Protein AF-E9I4J4-F1 (afdb_monomer_lite)

pLDDT: mean 89.21, std 13.26, range [45.34, 98.25]

InterPro domains:
  IPR019465 Conserved oligomeric Golgi complex subunit 5 [PTHR13228] (16-276)

Structure (mmCIF, N/CA/C/O backbone):
data_AF-E9I4J4-F1
#
_entry.id   AF-E9I4J4-F1
#
loop_
_atom_site.group_PDB
_atom_site.id
_atom_site.type_symbol
_atom_site.label_atom_id
_atom_site.label_alt_id
_atom_site.label_comp_id
_atom_site.label_asym_id
_atom_site.label_entity_id
_atom_site.label_seq_id
_atom_site.pdbx_PDB_ins_code
_atom_site.Cartn_x
_atom_site.Cartn_y
_atom_site.Cartn_z
_atom_site.occupancy
_atom_site.B_iso_or_equiv
_atom_site.auth_seq_id
_atom_site.auth_comp_id
_atom_site.auth_asym_id
_atom_site.auth_atom_id
_atom_site.pdbx_PDB_model_num
ATOM 1 N N . MET A 1 1 ? -61.775 -12.159 44.256 1.00 50.56 1 MET A N 1
ATOM 2 C CA . MET A 1 1 ? -60.868 -11.083 44.733 1.00 50.56 1 MET A CA 1
ATOM 3 C C . MET A 1 1 ? -59.372 -11.391 44.566 1.00 50.56 1 MET A C 1
ATOM 5 O O . MET A 1 1 ? -58.609 -10.443 44.485 1.00 50.56 1 MET A O 1
ATOM 9 N N . SER A 1 2 ? -58.939 -12.654 44.424 1.00 51.66 2 SER A N 1
ATOM 10 C CA . SER A 1 2 ? -57.507 -13.014 44.312 1.00 51.66 2 SER A CA 1
ATOM 11 C C . SER A 1 2 ? -56.831 -12.642 42.965 1.00 51.66 2 SER A C 1
ATOM 13 O O . SER A 1 2 ? -55.708 -12.149 42.967 1.00 51.66 2 SER A O 1
ATOM 15 N N . GLN A 1 3 ? -57.526 -12.720 41.820 1.00 47.69 3 GLN A N 1
ATOM 16 C CA . GLN A 1 3 ? -56.942 -12.387 40.500 1.00 47.69 3 GLN A CA 1
ATOM 17 C C . GLN A 1 3 ? -56.624 -10.894 40.275 1.00 47.69 3 GLN A C 1
ATOM 19 O O . GLN A 1 3 ? -55.709 -10.566 39.523 1.00 47.69 3 GLN A O 1
ATOM 24 N N . ARG A 1 4 ? -57.344 -9.968 40.929 1.00 45.78 4 ARG A N 1
ATOM 25 C CA . ARG A 1 4 ? -57.110 -8.516 40.766 1.00 45.78 4 ARG A CA 1
ATOM 26 C C . ARG A 1 4 ? -55.809 -8.048 41.427 1.00 45.78 4 ARG A C 1
ATOM 28 O O . ARG A 1 4 ? -55.193 -7.117 40.929 1.00 45.78 4 ARG A O 1
ATOM 35 N N . SER A 1 5 ? -55.375 -8.716 42.497 1.00 49.94 5 SER A N 1
ATOM 36 C CA . SER A 1 5 ? -54.107 -8.418 43.174 1.00 49.94 5 SER A CA 1
ATOM 37 C C . SER A 1 5 ? -52.898 -8.817 42.318 1.00 49.94 5 SER A C 1
ATOM 39 O O . SER A 1 5 ? -51.966 -8.029 42.201 1.00 49.94 5 SER A O 1
ATOM 41 N N . GLN A 1 6 ? -52.938 -9.973 41.644 1.00 49.16 6 GLN A N 1
ATOM 42 C CA . GLN A 1 6 ? -51.837 -10.424 40.781 1.00 49.16 6 GLN A CA 1
ATOM 43 C C . GLN A 1 6 ? -51.646 -9.538 39.537 1.00 49.16 6 GLN A C 1
ATOM 45 O O . GLN A 1 6 ? -50.512 -9.255 39.157 1.00 49.16 6 GLN A O 1
ATOM 50 N N . LEU A 1 7 ? -52.734 -9.038 38.941 1.00 49.19 7 LEU A N 1
ATOM 51 C CA . LEU A 1 7 ? -52.698 -8.138 37.777 1.00 49.19 7 LEU A CA 1
ATOM 52 C C . LEU A 1 7 ? -52.118 -6.750 38.098 1.00 49.19 7 LEU A C 1
ATOM 54 O O . LEU A 1 7 ? -51.357 -6.205 37.299 1.00 49.19 7 LEU A O 1
ATOM 58 N N . SER A 1 8 ? -52.429 -6.187 39.269 1.00 50.03 8 SER A N 1
ATOM 59 C CA . SER A 1 8 ? -51.852 -4.908 39.708 1.00 50.03 8 SER A CA 1
ATOM 60 C C . SER A 1 8 ? -50.364 -5.029 40.042 1.00 50.03 8 SER A C 1
ATOM 62 O O . SER A 1 8 ? -49.590 -4.137 39.705 1.00 50.03 8 SER A O 1
ATOM 64 N N . THR A 1 9 ? -49.940 -6.150 40.630 1.00 49.19 9 THR A N 1
ATOM 65 C CA . THR A 1 9 ? -48.525 -6.440 40.889 1.00 49.19 9 THR A CA 1
ATOM 66 C C . THR A 1 9 ? -47.738 -6.610 39.581 1.00 49.19 9 THR A C 1
ATOM 68 O O . THR A 1 9 ? -46.694 -5.985 39.426 1.00 49.19 9 THR A O 1
ATOM 71 N N . LEU A 1 10 ? -48.268 -7.340 38.590 1.00 49.25 10 LEU A N 1
ATOM 72 C CA . LEU A 1 10 ? -47.660 -7.493 37.255 1.00 49.25 10 LEU A CA 1
ATOM 73 C C . LEU A 1 10 ? -47.516 -6.165 36.483 1.00 49.25 10 LEU A C 1
ATOM 75 O O . LEU A 1 10 ? -46.482 -5.935 35.858 1.00 49.25 10 LEU A O 1
ATOM 79 N N . MET A 1 11 ? -48.503 -5.261 36.554 1.00 52.78 11 MET A N 1
ATOM 80 C CA . MET A 1 11 ? -48.405 -3.936 35.915 1.00 52.78 11 MET A CA 1
ATOM 81 C C . MET A 1 11 ? -47.385 -3.007 36.597 1.00 52.78 11 MET A C 1
ATOM 83 O O . MET A 1 11 ? -46.690 -2.250 35.918 1.00 52.78 11 MET A O 1
ATOM 87 N N . LEU A 1 12 ? -47.250 -3.079 37.925 1.00 52.84 12 LEU A N 1
ATOM 88 C CA . LEU A 1 12 ? -46.228 -2.343 38.681 1.00 52.84 12 LEU A CA 1
ATOM 89 C C . LEU A 1 12 ? -44.809 -2.855 38.388 1.00 52.84 12 LEU A C 1
ATOM 91 O O . LEU A 1 12 ? -43.896 -2.044 38.227 1.00 52.84 12 LEU A O 1
ATOM 95 N N . PHE A 1 13 ? -44.630 -4.172 38.246 1.00 51.75 13 PHE A N 1
ATOM 96 C CA . PHE A 1 13 ? -43.352 -4.763 37.838 1.00 51.75 13 PHE A CA 1
ATOM 97 C C . PHE A 1 13 ? -42.964 -4.370 36.408 1.00 51.75 13 PHE A C 1
ATOM 99 O O . PHE A 1 13 ? -41.825 -3.961 36.193 1.00 51.75 13 PHE A O 1
ATOM 106 N N . GLY A 1 14 ? -43.912 -4.365 35.463 1.00 59.69 14 GLY A N 1
ATOM 107 C CA . GLY A 1 14 ? -43.675 -3.851 34.109 1.00 59.69 14 GLY A CA 1
ATOM 108 C C . GLY A 1 14 ? -43.272 -2.371 34.104 1.00 59.69 14 GLY A C 1
ATOM 109 O O . GLY A 1 14 ? -42.345 -1.982 33.399 1.00 59.69 14 GLY A O 1
ATOM 110 N N . SER A 1 15 ? -43.888 -1.541 34.950 1.00 71.25 15 SER A N 1
ATOM 111 C CA . SER A 1 15 ? -43.522 -0.126 35.126 1.00 71.25 15 SER A CA 1
ATOM 112 C C . SER A 1 15 ? -42.104 0.055 35.691 1.00 71.25 15 SER A C 1
ATOM 114 O O . SER A 1 15 ? -41.324 0.850 35.163 1.00 71.25 15 SER A O 1
ATOM 116 N N . ALA A 1 16 ? -41.743 -0.696 36.736 1.00 74.50 16 ALA A N 1
ATOM 117 C CA . ALA A 1 16 ? -40.436 -0.607 37.388 1.00 74.50 16 ALA A CA 1
ATOM 118 C C . ALA A 1 16 ? -39.294 -1.154 36.513 1.00 74.50 16 ALA A C 1
ATOM 120 O O . ALA A 1 16 ? -38.246 -0.521 36.407 1.00 74.50 16 ALA A O 1
ATOM 121 N N . GLU A 1 17 ? -39.508 -2.279 35.826 1.00 78.25 17 GLU A N 1
ATOM 122 C CA . GLU A 1 17 ? -38.552 -2.852 34.870 1.00 78.25 17 GLU A CA 1
ATOM 123 C C . GLU A 1 17 ? -38.303 -1.898 33.696 1.00 78.25 17 GLU A C 1
ATOM 125 O O . GLU A 1 17 ? -37.161 -1.683 33.289 1.00 78.25 17 GLU A O 1
ATOM 130 N N . THR A 1 18 ? -39.357 -1.267 33.172 1.00 79.81 18 THR A N 1
ATOM 131 C CA . THR A 1 18 ? -39.226 -0.297 32.075 1.00 79.81 18 THR A CA 1
ATOM 132 C C . THR A 1 18 ? -38.520 0.980 32.536 1.00 79.81 18 THR A C 1
ATOM 134 O O . THR A 1 18 ? -37.698 1.530 31.799 1.00 79.81 18 THR A O 1
ATOM 137 N N . ALA A 1 19 ? -38.789 1.442 33.761 1.00 80.31 19 ALA A N 1
ATOM 138 C CA . ALA A 1 19 ? -38.085 2.571 34.366 1.00 80.31 19 ALA A CA 1
ATOM 139 C C . ALA A 1 19 ? -36.594 2.263 34.598 1.00 80.31 19 ALA A C 1
ATOM 141 O O . ALA A 1 19 ? -35.746 3.093 34.268 1.00 80.31 19 ALA A O 1
ATOM 142 N N . LEU A 1 20 ? -36.266 1.055 35.071 1.00 82.06 20 LEU A N 1
ATOM 143 C CA . LEU A 1 20 ? -34.889 0.584 35.239 1.00 82.06 20 LEU A CA 1
ATOM 144 C C . LEU A 1 20 ? -34.166 0.450 33.893 1.00 82.06 20 LEU A C 1
ATOM 146 O O . LEU A 1 20 ? -33.052 0.936 33.732 1.00 82.06 20 LEU A O 1
ATOM 150 N N . ARG A 1 21 ? -34.806 -0.144 32.878 1.00 78.88 21 ARG A N 1
ATOM 151 C CA . ARG A 1 21 ? -34.237 -0.194 31.521 1.00 78.88 21 ARG A CA 1
ATOM 152 C C . ARG A 1 21 ? -33.972 1.206 30.973 1.00 78.88 21 ARG A C 1
ATOM 154 O O . ARG A 1 21 ? -32.920 1.435 30.385 1.00 78.88 21 ARG A O 1
ATOM 161 N N . ARG A 1 22 ? -34.887 2.159 31.187 1.00 81.00 22 ARG A N 1
ATOM 162 C CA . ARG A 1 22 ? -34.689 3.558 30.776 1.00 81.00 22 ARG A CA 1
ATOM 163 C C . ARG A 1 22 ? -33.522 4.224 31.497 1.00 81.00 22 ARG A C 1
ATOM 165 O O . ARG A 1 22 ? -32.781 4.953 30.844 1.00 81.00 22 ARG A O 1
ATOM 172 N N . SER A 1 23 ? -33.330 3.983 32.795 1.00 83.31 23 SER A N 1
ATOM 173 C CA . SER A 1 23 ? -32.186 4.554 33.515 1.00 83.31 23 SER A CA 1
ATOM 174 C C . SER A 1 23 ? -30.858 3.943 33.053 1.00 83.31 23 SER A C 1
ATOM 176 O O . SER A 1 23 ? -29.887 4.677 32.867 1.00 83.31 23 SER A O 1
ATOM 178 N N . LEU A 1 24 ? -30.829 2.638 32.752 1.00 85.00 24 LEU A N 1
ATOM 179 C CA . LEU A 1 24 ? -29.655 1.944 32.205 1.00 85.00 24 LEU A CA 1
ATOM 180 C C . LEU A 1 24 ? -29.225 2.468 30.829 1.00 85.00 24 LEU A C 1
ATOM 182 O O . LEU A 1 24 ? -28.028 2.546 30.564 1.00 85.00 24 LEU A O 1
ATOM 186 N N . VAL A 1 25 ? -30.163 2.900 29.978 1.00 85.38 25 VAL A N 1
ATOM 187 C CA . VAL A 1 25 ? -29.831 3.509 28.674 1.00 85.38 25 VAL A CA 1
ATOM 188 C C . VAL A 1 25 ? -28.969 4.765 28.842 1.00 85.38 25 VAL A C 1
ATOM 190 O O . VAL A 1 25 ? -28.060 4.993 28.044 1.00 85.38 25 VAL A O 1
ATOM 193 N N . THR A 1 26 ? -29.206 5.576 29.875 1.00 87.94 26 THR A N 1
ATOM 194 C CA . THR A 1 26 ? -28.389 6.770 30.146 1.00 87.94 26 THR A CA 1
ATOM 195 C C . THR A 1 26 ? -26.959 6.388 30.522 1.00 87.94 26 THR A C 1
ATOM 197 O O . THR A 1 26 ? -26.013 6.961 29.982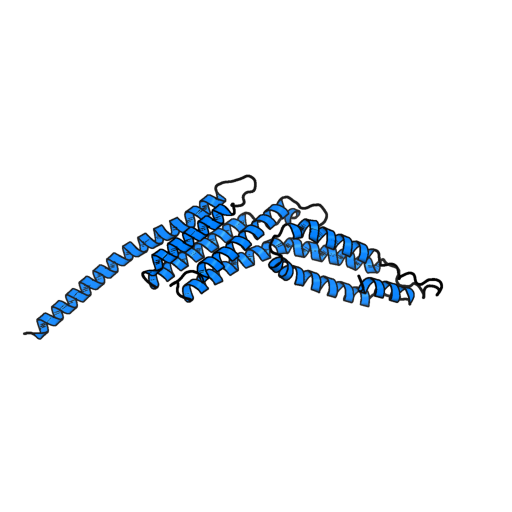 1.00 87.94 26 THR A O 1
ATOM 200 N N . PHE A 1 27 ? -26.790 5.379 31.384 1.00 88.88 27 PHE A N 1
ATOM 201 C CA . PHE A 1 27 ? -25.468 4.862 31.750 1.00 88.88 27 PHE A CA 1
ATOM 202 C C . PHE A 1 27 ? -24.747 4.235 30.557 1.00 88.88 27 PHE A C 1
ATOM 204 O O . PHE A 1 27 ? -23.566 4.500 30.354 1.00 88.88 27 PHE A O 1
ATOM 211 N N . GLN A 1 28 ? -25.461 3.478 29.721 1.00 89.62 28 GLN A N 1
ATOM 212 C CA . GLN A 1 28 ? -24.913 2.903 28.496 1.00 89.62 28 GLN A CA 1
ATOM 213 C C . GLN A 1 28 ? -24.415 3.994 27.542 1.00 89.62 28 GLN A C 1
ATOM 215 O O . GLN A 1 28 ? -23.293 3.916 27.056 1.00 89.62 28 GLN A O 1
ATOM 220 N N . LYS A 1 29 ? -25.211 5.043 27.298 1.00 91.69 29 LYS A N 1
ATOM 221 C CA . LYS A 1 29 ? -24.794 6.176 26.456 1.00 91.69 29 LYS A CA 1
ATOM 222 C C . LYS A 1 29 ? -23.566 6.888 27.021 1.00 91.69 29 LYS A C 1
ATOM 224 O O . LYS A 1 29 ? -22.653 7.205 26.264 1.00 91.69 29 LYS A O 1
ATOM 229 N N . ALA A 1 30 ? -23.528 7.115 28.334 1.00 92.44 30 ALA A N 1
ATOM 230 C CA . ALA A 1 30 ? -22.377 7.724 28.995 1.00 92.44 30 ALA A CA 1
ATOM 231 C C . ALA A 1 30 ? -21.117 6.851 28.866 1.00 92.44 30 ALA A C 1
ATOM 233 O O . ALA A 1 30 ? -20.047 7.363 28.542 1.00 92.44 30 ALA A O 1
ATOM 234 N N . TYR A 1 31 ? -21.255 5.534 29.048 1.00 93.56 31 TYR A N 1
ATOM 235 C CA . TYR A 1 31 ? -20.173 4.575 28.842 1.00 93.56 31 TYR A CA 1
ATOM 236 C C . TYR A 1 31 ? -19.672 4.593 27.394 1.00 93.56 31 TYR A C 1
ATOM 238 O O . TYR A 1 31 ? -18.476 4.734 27.174 1.00 93.56 31 TYR A O 1
ATOM 246 N N . LEU A 1 32 ? -20.570 4.532 26.406 1.00 94.31 32 LEU A N 1
ATOM 247 C CA . LEU A 1 32 ? -20.197 4.544 24.988 1.00 94.31 32 LEU A CA 1
ATOM 248 C C . LEU A 1 32 ? -19.522 5.850 24.566 1.00 94.31 32 LEU A C 1
ATOM 250 O O . LEU A 1 32 ? -18.592 5.810 23.768 1.00 94.31 32 LEU A O 1
ATOM 254 N N . SER A 1 33 ? -19.956 6.988 25.113 1.00 95.12 33 SER A N 1
ATOM 255 C CA . SER A 1 33 ? -19.292 8.279 24.904 1.00 95.12 33 SER A CA 1
ATOM 256 C C . SER A 1 33 ? -17.861 8.256 25.448 1.00 95.12 33 SER A C 1
ATOM 258 O O . SER A 1 33 ? -16.917 8.615 24.752 1.00 95.12 33 SER A O 1
ATOM 260 N N . ARG A 1 34 ? -17.677 7.738 26.670 1.00 95.56 34 ARG A N 1
ATOM 261 C CA . ARG A 1 34 ? -16.354 7.608 27.291 1.00 95.56 34 ARG A CA 1
ATOM 262 C C . ARG A 1 34 ? -15.453 6.618 26.548 1.00 95.56 34 ARG A C 1
ATOM 264 O O . ARG A 1 34 ? -14.271 6.897 26.388 1.00 95.56 34 ARG A O 1
ATOM 271 N N . SER A 1 35 ? -16.003 5.488 26.107 1.00 95.31 35 SER A N 1
ATOM 272 C CA . SER A 1 35 ? -15.315 4.488 25.281 1.00 95.31 35 SER A CA 1
ATOM 273 C C . SER A 1 35 ? -14.823 5.113 23.975 1.00 95.31 35 SER A C 1
ATOM 275 O O . SER A 1 35 ? -13.654 4.980 23.626 1.00 95.31 35 SER A O 1
ATOM 277 N N . LEU A 1 36 ? -15.680 5.896 23.307 1.00 95.25 36 LEU A N 1
ATOM 278 C CA . LEU A 1 36 ? -15.310 6.613 22.091 1.00 95.25 36 LEU A CA 1
ATOM 279 C C . LEU A 1 36 ? -14.144 7.578 22.333 1.00 95.25 36 LEU A C 1
ATOM 281 O O . LEU A 1 36 ? -13.173 7.519 21.589 1.00 95.25 36 LEU A O 1
ATOM 285 N N . SER A 1 37 ? -14.190 8.406 23.383 1.00 96.19 37 SER A N 1
ATOM 286 C CA . SER A 1 37 ? -13.068 9.292 23.736 1.00 96.19 37 SER A CA 1
ATOM 287 C C . SER A 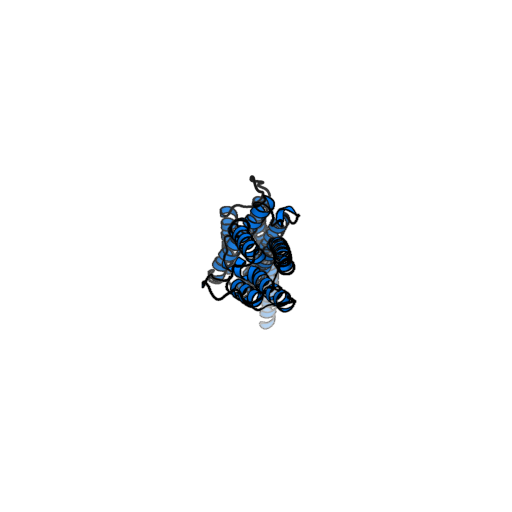1 37 ? -11.785 8.509 24.019 1.00 96.19 37 SER A C 1
ATOM 289 O O . SER A 1 37 ? -10.749 8.818 23.447 1.00 96.19 37 SER A O 1
ATOM 291 N N . ARG A 1 38 ? -11.849 7.422 24.804 1.00 96.31 38 ARG A N 1
ATOM 292 C CA . ARG A 1 38 ? -10.674 6.574 25.089 1.00 96.31 38 ARG A CA 1
ATOM 293 C C . ARG A 1 38 ? -10.033 5.989 23.833 1.00 96.31 38 ARG A C 1
ATOM 295 O O . ARG A 1 38 ? -8.829 5.763 23.839 1.00 96.31 38 ARG A O 1
ATOM 302 N N . LEU A 1 39 ? -10.821 5.735 22.791 1.00 97.50 39 LEU A N 1
ATOM 303 C CA . LEU A 1 39 ? -10.334 5.236 21.509 1.00 97.50 39 LEU A CA 1
ATOM 304 C C . LEU A 1 39 ? -9.864 6.366 20.577 1.00 97.50 39 LEU A C 1
ATOM 306 O O . LEU A 1 39 ? -8.921 6.177 19.817 1.00 97.50 39 LEU A O 1
ATOM 310 N N . PHE A 1 40 ? -10.513 7.532 20.610 1.00 96.44 40 PHE A N 1
ATOM 311 C CA . PHE A 1 40 ? -10.223 8.661 19.719 1.00 96.44 40 PHE A CA 1
ATOM 312 C C . PHE A 1 40 ? -9.044 9.508 20.201 1.00 96.44 40 PHE A C 1
ATOM 314 O O . PHE A 1 40 ? -8.213 9.904 19.387 1.00 96.44 40 PHE A O 1
ATOM 321 N N . ASP A 1 41 ? -8.950 9.775 21.502 1.00 95.19 41 ASP A N 1
ATOM 322 C CA . ASP A 1 41 ? -7.931 10.656 22.076 1.00 95.19 41 ASP A CA 1
ATOM 323 C C . ASP A 1 41 ? -6.501 10.182 21.757 1.00 95.19 41 ASP A C 1
ATOM 325 O O . ASP A 1 41 ? -5.704 11.016 21.323 1.00 95.19 41 ASP A O 1
ATOM 329 N N . PRO A 1 42 ? -6.154 8.876 21.856 1.00 93.31 42 PRO A N 1
ATOM 330 C CA . PRO A 1 42 ? -4.838 8.396 21.441 1.00 93.31 42 PRO A CA 1
ATOM 331 C C . PRO A 1 42 ? -4.553 8.698 19.970 1.00 93.31 42 PRO A C 1
ATOM 333 O O . PRO A 1 42 ? -3.480 9.195 19.656 1.00 93.31 42 PRO A O 1
ATOM 336 N N . VAL A 1 43 ? -5.525 8.492 19.073 1.00 93.94 43 VAL A N 1
ATOM 337 C CA . VAL A 1 43 ? -5.364 8.820 17.648 1.00 93.94 43 VAL A CA 1
ATOM 338 C C . VAL A 1 43 ? -5.161 10.317 17.443 1.00 93.94 43 VAL A C 1
ATOM 340 O O . VAL A 1 43 ? -4.327 10.712 16.644 1.00 93.94 43 VAL A O 1
ATOM 343 N N . ILE A 1 44 ? -5.864 11.185 18.165 1.00 91.44 44 ILE A N 1
ATOM 344 C CA . ILE A 1 44 ? -5.645 12.632 18.038 1.00 91.44 44 ILE A CA 1
ATOM 345 C C . ILE A 1 44 ? -4.234 13.002 18.507 1.00 91.44 44 ILE A C 1
ATOM 347 O O . ILE A 1 44 ? -3.561 13.783 17.835 1.0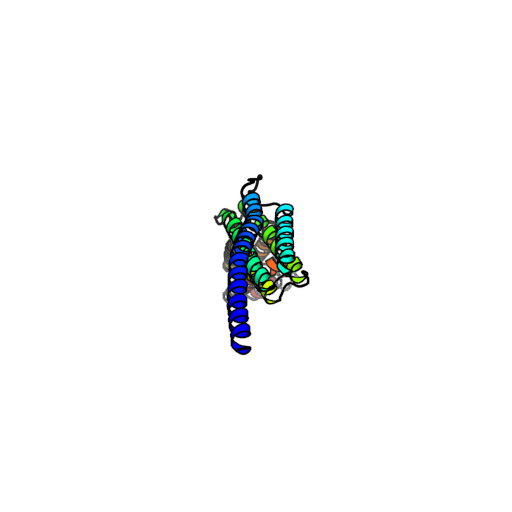0 91.44 44 ILE A O 1
ATOM 351 N N . LEU A 1 45 ? -3.775 12.430 19.621 1.00 91.19 45 LEU A N 1
ATOM 352 C CA . LEU A 1 45 ? -2.456 12.699 20.192 1.00 91.19 45 LEU A CA 1
ATOM 353 C C . LEU A 1 45 ? -1.321 12.252 19.263 1.00 91.19 45 LEU A C 1
ATOM 355 O O . LEU A 1 45 ? -0.448 13.068 18.972 1.00 91.19 45 LEU A O 1
ATOM 359 N N . MET A 1 46 ? -1.402 11.031 18.721 1.00 90.50 46 MET A N 1
ATOM 360 C CA . MET A 1 46 ? -0.427 10.460 17.776 1.00 90.50 46 MET A CA 1
ATOM 361 C C . MET A 1 46 ? -0.104 11.384 16.595 1.00 90.50 46 MET A C 1
ATOM 363 O O . MET A 1 46 ? 1.023 11.422 16.121 1.00 90.50 46 MET A O 1
ATOM 367 N N . PHE A 1 47 ? -1.097 12.137 16.116 1.00 86.69 47 PHE A N 1
ATOM 368 C CA . PHE A 1 47 ? -0.960 13.017 14.950 1.00 86.69 47 PHE A CA 1
ATOM 369 C C . PHE A 1 47 ? -0.864 14.507 15.318 1.00 86.69 47 PHE A C 1
ATOM 371 O O . PHE A 1 47 ? -0.773 15.357 14.436 1.00 86.69 47 PHE A O 1
ATOM 378 N N . SER A 1 48 ? -0.922 14.847 16.609 1.00 82.75 48 SER A N 1
ATOM 379 C CA . SER A 1 48 ? -0.771 16.224 17.112 1.00 82.75 48 SER A CA 1
ATOM 380 C C . SER A 1 48 ? 0.640 16.482 17.645 1.00 82.75 48 SER A C 1
ATOM 382 O O . SER A 1 48 ? 1.115 17.618 17.650 1.00 82.75 48 SER A O 1
ATOM 384 N N . SER A 1 49 ? 1.326 15.430 18.090 1.00 65.56 49 SER A N 1
ATOM 385 C CA . SER A 1 49 ? 2.735 15.455 18.466 1.00 65.56 49 SER A CA 1
ATOM 386 C C . SER A 1 49 ? 3.598 15.423 17.204 1.00 65.56 49 SER A C 1
ATOM 388 O O . SER A 1 49 ? 4.043 14.371 16.769 1.00 65.56 49 SER A O 1
ATOM 390 N N . GLY A 1 50 ? 3.806 16.589 16.586 1.00 54.41 50 GLY A N 1
ATOM 391 C CA . GLY A 1 50 ? 4.658 16.758 15.404 1.00 54.41 50 GLY A CA 1
ATOM 392 C C . GLY A 1 50 ? 6.134 16.440 15.674 1.00 54.41 50 GLY A C 1
ATOM 393 O O . GLY A 1 50 ? 6.946 17.349 15.834 1.00 54.41 50 GLY A O 1
ATOM 394 N N . GLY A 1 51 ? 6.485 15.154 15.736 1.00 48.41 51 GLY A N 1
ATOM 395 C CA . GLY A 1 51 ? 7.861 14.680 15.596 1.00 48.41 51 GLY A CA 1
ATOM 396 C C . GLY A 1 51 ? 8.357 14.872 14.160 1.00 48.41 51 GLY A C 1
ATOM 397 O O . GLY A 1 51 ? 7.542 14.989 13.250 1.00 48.41 51 GLY A O 1
ATOM 398 N N . ASN A 1 52 ? 9.683 14.905 13.975 1.00 48.00 52 ASN A N 1
ATOM 399 C CA . ASN A 1 52 ? 10.440 15.371 12.793 1.00 48.00 52 ASN A CA 1
ATOM 400 C C . ASN A 1 52 ? 9.984 14.913 11.380 1.00 48.00 52 ASN A C 1
ATOM 402 O O . ASN A 1 52 ? 10.514 15.439 10.406 1.00 48.00 52 ASN A O 1
ATOM 406 N N . GLU A 1 53 ? 9.026 13.991 11.245 1.00 57.44 53 GLU A N 1
ATOM 407 C CA . GLU A 1 53 ? 8.510 13.460 9.969 1.00 57.44 53 GLU A CA 1
ATOM 408 C C . GLU A 1 53 ? 6.966 13.372 9.894 1.00 57.44 53 GLU A C 1
ATOM 410 O O . GLU A 1 53 ? 6.420 12.905 8.900 1.00 57.44 53 GLU A O 1
ATOM 415 N N . GLY A 1 54 ? 6.232 13.812 10.925 1.00 74.56 54 GLY A N 1
ATOM 416 C CA . GLY A 1 54 ? 4.760 13.825 10.943 1.00 74.56 54 GLY A CA 1
ATOM 417 C C . GLY A 1 54 ? 4.070 12.456 11.070 1.00 74.56 54 GLY A C 1
ATOM 418 O O . GLY A 1 54 ? 2.859 12.423 11.275 1.00 74.56 54 GLY A O 1
ATOM 419 N N . LEU A 1 55 ? 4.808 11.343 10.985 1.00 88.06 55 LEU A N 1
ATOM 420 C CA . LEU A 1 55 ? 4.288 9.982 11.157 1.00 88.06 55 LEU A CA 1
ATOM 421 C C . LEU A 1 55 ? 4.258 9.552 12.635 1.00 88.06 55 LEU A C 1
ATOM 423 O O . LEU A 1 55 ? 5.188 9.877 13.378 1.00 88.06 55 LEU A O 1
ATOM 427 N N . PRO A 1 56 ? 3.242 8.777 13.058 1.00 90.81 56 PRO A N 1
ATOM 428 C CA . PRO A 1 56 ? 3.214 8.189 14.391 1.00 90.81 56 PRO A CA 1
ATOM 429 C C . PRO A 1 56 ? 4.262 7.080 14.533 1.00 90.81 56 PRO A C 1
ATOM 431 O O . PRO A 1 56 ? 4.665 6.438 13.563 1.00 90.81 56 PRO A O 1
ATOM 434 N N . SER A 1 57 ? 4.676 6.810 15.764 1.00 91.50 57 SER A N 1
ATOM 435 C CA . SER A 1 57 ? 5.578 5.705 16.077 1.00 91.50 57 SER A CA 1
ATOM 436 C C . SER A 1 57 ? 4.853 4.355 16.124 1.00 91.50 57 SER A C 1
ATOM 438 O O . SER A 1 57 ? 3.639 4.253 16.336 1.00 91.50 57 SER A O 1
ATOM 440 N N . THR A 1 58 ? 5.627 3.280 15.979 1.00 92.69 58 THR A N 1
ATOM 441 C CA . THR A 1 58 ? 5.130 1.911 16.140 1.00 92.69 58 THR A CA 1
ATOM 442 C C . THR A 1 58 ? 4.549 1.667 17.536 1.00 92.69 58 THR A C 1
ATOM 444 O O . THR A 1 58 ? 3.490 1.055 17.655 1.00 92.69 58 THR A O 1
ATOM 447 N N . ASP A 1 59 ? 5.197 2.189 18.583 1.00 93.12 59 ASP A N 1
ATOM 448 C CA . ASP A 1 59 ? 4.758 2.022 19.974 1.00 93.12 59 ASP A CA 1
ATOM 449 C C . ASP A 1 59 ? 3.394 2.671 20.226 1.00 93.12 59 ASP A C 1
ATOM 451 O O . ASP A 1 59 ? 2.557 2.129 20.950 1.00 93.12 59 ASP A O 1
ATOM 455 N N . GLU A 1 60 ? 3.146 3.822 19.605 1.00 94.44 60 GLU A N 1
ATOM 456 C CA . GLU A 1 60 ? 1.858 4.500 19.675 1.00 94.44 60 GLU A CA 1
ATOM 457 C C . GLU A 1 60 ? 0.747 3.695 18.985 1.00 94.44 60 GLU A C 1
ATOM 459 O O . GLU A 1 60 ? -0.343 3.541 19.547 1.00 94.44 60 GLU A O 1
ATOM 464 N N . CYS A 1 61 ? 1.036 3.107 17.818 1.00 95.44 61 CYS A N 1
ATOM 465 C CA . CYS A 1 61 ? 0.107 2.221 17.113 1.00 95.44 61 CYS A CA 1
ATOM 466 C C . CYS A 1 61 ? -0.202 0.955 17.930 1.00 95.44 61 CYS A C 1
ATOM 468 O O . CYS A 1 61 ? -1.365 0.575 18.079 1.00 95.44 61 CYS A O 1
ATOM 470 N N . ASP A 1 62 ? 0.819 0.323 18.511 1.00 95.88 62 ASP A N 1
ATOM 471 C CA . ASP A 1 62 ? 0.653 -0.862 19.356 1.00 95.88 62 ASP A CA 1
ATOM 472 C C . ASP A 1 62 ? -0.094 -0.528 20.661 1.00 95.88 62 ASP A C 1
ATOM 474 O O . ASP A 1 62 ? -0.883 -1.335 21.160 1.00 95.88 62 ASP A O 1
ATOM 478 N N . ASN A 1 63 ? 0.093 0.674 21.215 1.00 96.38 63 ASN A N 1
ATOM 479 C CA . ASN A 1 63 ? -0.689 1.151 22.353 1.00 96.38 63 ASN A CA 1
ATOM 480 C C . ASN A 1 63 ? -2.173 1.332 21.993 1.00 96.38 63 ASN A C 1
ATOM 482 O O . ASN A 1 63 ? -3.039 0.914 22.762 1.00 96.38 63 ASN A O 1
ATOM 486 N N . LEU A 1 64 ? -2.486 1.888 20.819 1.00 97.38 64 LEU A N 1
ATOM 487 C CA . LEU A 1 64 ? -3.868 1.984 20.344 1.00 97.38 64 LEU A CA 1
ATOM 488 C C . LEU A 1 64 ? -4.520 0.600 20.216 1.00 97.38 64 LEU A C 1
ATOM 490 O O . LEU A 1 64 ? -5.659 0.428 20.652 1.00 97.38 64 LEU A O 1
ATOM 494 N N . ILE A 1 65 ? -3.799 -0.394 19.687 1.00 97.94 65 ILE A N 1
ATOM 495 C CA . ILE A 1 65 ? -4.291 -1.778 19.588 1.00 97.94 65 ILE A CA 1
ATOM 496 C C . ILE A 1 65 ? -4.642 -2.328 20.977 1.00 97.94 65 ILE A C 1
ATOM 498 O O . ILE A 1 65 ? -5.752 -2.823 21.168 1.00 97.94 65 ILE A O 1
ATOM 502 N N . LYS A 1 66 ? -3.769 -2.148 21.978 1.00 97.69 66 LYS A N 1
ATOM 503 C CA . LYS A 1 66 ? -4.042 -2.574 23.366 1.00 97.69 66 LYS A CA 1
ATOM 504 C C . LYS A 1 66 ? -5.282 -1.900 23.957 1.00 97.69 66 LYS A C 1
ATOM 506 O O . LYS A 1 66 ? -6.035 -2.520 24.710 1.00 97.69 66 LYS A O 1
ATOM 511 N N . ILE A 1 67 ? -5.506 -0.624 23.639 1.00 97.88 67 ILE A N 1
ATOM 512 C CA . ILE A 1 67 ? -6.701 0.105 24.082 1.00 97.88 67 ILE A CA 1
ATOM 513 C C . ILE A 1 67 ? -7.955 -0.471 23.412 1.00 97.88 67 ILE A C 1
ATOM 515 O O . ILE A 1 67 ? -8.946 -0.702 24.105 1.00 97.88 67 ILE A O 1
ATOM 519 N N . ILE A 1 68 ? -7.904 -0.761 22.107 1.00 98.12 68 ILE A N 1
ATOM 520 C CA . ILE A 1 68 ? -8.994 -1.423 21.373 1.00 98.12 68 ILE A CA 1
ATOM 521 C C . ILE A 1 68 ? -9.325 -2.784 22.003 1.00 98.12 68 ILE A C 1
ATOM 523 O O . ILE A 1 68 ? -10.487 -3.043 22.318 1.00 98.12 68 ILE A O 1
ATOM 527 N N . GLU A 1 69 ? -8.319 -3.628 22.246 1.00 97.50 69 GLU A N 1
ATOM 528 C CA . GLU A 1 69 ? -8.495 -4.933 22.898 1.00 97.50 69 GLU A CA 1
ATOM 529 C C . GLU A 1 69 ? -9.130 -4.791 24.286 1.00 97.50 69 GLU A C 1
ATOM 531 O O . GLU A 1 69 ? -10.057 -5.528 24.631 1.00 97.50 69 GLU A O 1
ATOM 536 N N . SER A 1 70 ? -8.671 -3.819 25.081 1.00 97.00 70 SER A N 1
ATOM 537 C CA . SER A 1 70 ? -9.210 -3.549 26.415 1.00 97.00 70 SER A CA 1
ATOM 538 C C . SER A 1 70 ? -10.683 -3.139 26.369 1.00 97.00 70 SER A C 1
ATOM 540 O O . SER A 1 70 ? -11.487 -3.674 27.134 1.00 97.00 70 SER A O 1
ATOM 542 N N . GLU A 1 71 ? -11.059 -2.227 25.470 1.00 96.94 71 GLU A N 1
ATOM 543 C CA . GLU A 1 71 ? -12.444 -1.769 25.317 1.00 96.94 71 GLU A CA 1
ATOM 544 C C . GLU A 1 71 ? -13.369 -2.911 24.881 1.00 96.94 71 GLU A C 1
ATOM 546 O O . GLU A 1 71 ? -14.438 -3.103 25.467 1.00 96.94 71 GLU A O 1
ATOM 551 N N . LEU A 1 72 ? -12.932 -3.728 23.918 1.00 96.75 72 LEU A N 1
ATOM 552 C CA . LEU A 1 72 ? -13.690 -4.898 23.480 1.00 96.75 72 LEU A CA 1
ATOM 553 C C . LEU A 1 72 ? -13.829 -5.930 24.602 1.00 96.75 72 LEU A C 1
ATOM 555 O O . LEU A 1 72 ? -14.939 -6.398 24.847 1.00 96.75 72 LEU A O 1
ATOM 559 N N . THR A 1 73 ? -12.760 -6.207 25.351 1.00 96.38 73 THR A N 1
ATOM 560 C CA . THR A 1 73 ? -12.777 -7.149 26.484 1.00 96.38 73 THR A CA 1
ATOM 561 C C . THR A 1 73 ? -13.776 -6.730 27.562 1.00 96.38 73 THR A C 1
ATOM 563 O O . THR A 1 73 ? -14.560 -7.549 28.038 1.00 96.38 73 THR A O 1
ATOM 566 N N . VAL A 1 74 ? -13.797 -5.445 27.936 1.00 94.31 74 VAL A N 1
ATOM 567 C CA . VAL A 1 74 ? -14.745 -4.925 28.939 1.00 94.31 74 VAL A CA 1
ATOM 568 C C . VAL A 1 74 ? -16.192 -5.059 28.456 1.00 94.31 74 VAL A C 1
ATOM 570 O O . VAL A 1 74 ? -17.098 -5.281 29.259 1.00 94.31 74 VAL A O 1
ATOM 573 N N . SER A 1 75 ? -16.418 -4.961 27.146 1.00 94.12 75 SER A N 1
ATOM 574 C CA . SER A 1 75 ? -17.750 -5.050 26.551 1.00 94.12 75 SER A CA 1
ATOM 575 C C . SER A 1 75 ? -18.307 -6.476 26.430 1.00 94.12 75 SER A C 1
ATOM 577 O O . SER A 1 75 ? -19.508 -6.625 26.214 1.00 94.12 75 SER A O 1
ATOM 579 N N . LEU A 1 76 ? -17.487 -7.518 26.643 1.00 93.94 76 LEU A N 1
ATOM 580 C CA . LEU A 1 76 ? -17.889 -8.932 26.514 1.00 93.94 76 LEU A CA 1
ATOM 581 C C . LEU A 1 76 ? -18.985 -9.367 27.499 1.00 93.94 76 LEU A C 1
ATOM 583 O O . LEU A 1 76 ? -19.597 -10.417 27.324 1.00 93.94 76 LEU A O 1
ATOM 587 N N . VAL A 1 77 ? -19.254 -8.562 28.529 1.00 91.50 77 VAL A N 1
ATOM 588 C CA . VAL A 1 77 ? -20.314 -8.816 29.517 1.00 91.50 77 VAL A CA 1
ATOM 589 C C . VAL A 1 77 ? -21.726 -8.782 28.922 1.00 91.50 77 VAL A C 1
ATOM 591 O O . VAL A 1 77 ? -22.646 -9.336 29.519 1.00 91.50 77 VAL A O 1
ATOM 594 N N . ASP A 1 78 ? -21.916 -8.126 27.773 1.00 90.88 78 ASP A N 1
ATOM 595 C CA . ASP A 1 78 ? -23.199 -8.047 27.077 1.00 90.88 78 ASP A CA 1
ATOM 596 C C . ASP A 1 78 ? -22.993 -7.940 25.561 1.00 90.88 78 ASP A C 1
ATOM 598 O O . ASP A 1 78 ? -22.291 -7.060 25.069 1.00 90.88 78 ASP A O 1
ATOM 602 N N . ILE A 1 79 ? -23.671 -8.802 24.801 1.00 90.75 79 ILE A N 1
ATOM 603 C CA . ILE A 1 79 ? -23.509 -8.887 23.342 1.00 90.75 79 ILE A CA 1
ATOM 604 C C . ILE A 1 79 ? -23.871 -7.558 22.658 1.00 90.75 79 ILE A C 1
ATOM 606 O O . ILE A 1 79 ? -23.174 -7.116 21.745 1.00 90.75 79 ILE A O 1
ATOM 610 N N . LYS A 1 80 ? -24.942 -6.882 23.102 1.00 91.75 80 LYS A N 1
ATOM 611 C CA . LYS A 1 80 ? -25.370 -5.610 22.492 1.00 91.75 80 LYS A CA 1
ATOM 612 C C . LYS A 1 80 ? -24.377 -4.495 22.794 1.00 91.75 80 LYS A C 1
ATOM 614 O O . LYS A 1 80 ? -24.121 -3.657 21.931 1.00 91.75 80 LYS A O 1
ATOM 619 N N . LEU A 1 81 ? -23.816 -4.471 24.001 1.00 92.88 81 LEU A N 1
ATOM 620 C CA . LEU A 1 81 ? -22.745 -3.555 24.361 1.00 92.88 81 LEU A CA 1
ATOM 621 C C . LEU A 1 81 ? -21.497 -3.817 23.513 1.00 92.88 81 LEU A C 1
ATOM 623 O O . LEU A 1 81 ? -20.959 -2.862 22.958 1.00 92.88 81 LEU A O 1
ATOM 627 N N . GLY A 1 82 ? -21.106 -5.082 23.337 1.00 95.12 82 GLY A N 1
ATOM 628 C CA . GLY A 1 82 ? -20.000 -5.483 22.466 1.00 95.12 82 GLY A CA 1
ATOM 629 C C . GLY A 1 82 ? -20.152 -4.983 21.033 1.00 95.12 82 GLY A C 1
ATOM 630 O O . GLY A 1 82 ? -19.229 -4.384 20.481 1.00 95.12 82 GLY A O 1
ATOM 631 N N . GLN A 1 83 ? -21.345 -5.110 20.451 1.00 95.88 83 GLN A N 1
ATOM 632 C CA . GLN A 1 83 ? -21.643 -4.564 19.122 1.00 95.88 83 GLN A CA 1
ATOM 633 C C . GLN A 1 83 ? -21.535 -3.031 19.072 1.00 95.88 83 GLN A C 1
ATOM 635 O O . GLN A 1 83 ? -21.055 -2.467 18.089 1.00 95.88 83 GLN A O 1
ATOM 640 N N . LEU A 1 84 ? -21.978 -2.327 20.118 1.00 96.12 84 LEU A N 1
ATOM 641 C CA . LEU A 1 84 ? -21.906 -0.863 20.175 1.00 96.12 84 LEU A CA 1
ATOM 642 C C . LEU A 1 84 ? -20.470 -0.356 20.372 1.00 96.12 84 LEU A C 1
ATOM 644 O O . LEU A 1 84 ? -20.099 0.630 19.738 1.00 96.12 84 LEU A O 1
ATOM 648 N N . VAL A 1 85 ? -19.656 -1.034 21.184 1.00 97.50 85 VAL A N 1
ATOM 649 C CA . VAL A 1 85 ? -18.223 -0.729 21.336 1.00 97.50 85 VAL A CA 1
ATOM 650 C C . VAL A 1 85 ? -17.467 -1.045 20.049 1.00 97.50 85 VAL A C 1
ATOM 652 O O . VAL A 1 85 ? -16.667 -0.231 19.600 1.00 97.50 85 VAL A O 1
ATOM 655 N N . THR A 1 86 ? -17.799 -2.147 19.375 1.00 97.88 86 THR A N 1
ATOM 656 C CA . THR A 1 86 ? -17.229 -2.478 18.060 1.00 97.88 86 THR A CA 1
ATOM 657 C C . THR A 1 86 ? -17.478 -1.364 17.041 1.00 97.88 86 THR A C 1
ATOM 659 O O . THR A 1 86 ? -16.567 -0.976 16.319 1.00 97.88 86 THR A O 1
ATOM 662 N N . LYS A 1 87 ? -18.668 -0.744 17.037 1.00 97.38 87 LYS A N 1
ATOM 663 C CA . LYS A 1 87 ? -18.939 0.437 16.193 1.00 97.38 87 LYS A CA 1
ATOM 664 C C . LYS A 1 87 ? -18.087 1.658 16.543 1.00 97.38 87 LYS A C 1
ATOM 666 O O . LYS A 1 87 ? -17.872 2.504 15.680 1.00 97.38 87 LYS A O 1
ATOM 671 N N . ASN A 1 88 ? -17.652 1.806 17.792 1.00 97.81 88 ASN A N 1
ATOM 672 C CA . ASN A 1 88 ? -16.696 2.854 18.146 1.00 97.81 88 ASN A CA 1
ATOM 673 C C . ASN A 1 88 ? -15.303 2.504 17.611 1.00 97.81 88 ASN A C 1
ATOM 675 O O . ASN A 1 88 ? -14.666 3.368 17.022 1.00 97.81 88 ASN A O 1
ATOM 679 N N . VAL A 1 89 ? -14.878 1.241 17.729 1.00 98.25 89 VAL A N 1
ATOM 680 C CA . VAL A 1 89 ? -13.601 0.748 17.185 1.00 98.25 89 VAL A CA 1
ATOM 681 C C . VAL A 1 89 ? -13.512 0.965 15.673 1.00 98.25 89 VAL A C 1
ATOM 683 O O . VAL A 1 89 ? -12.523 1.518 15.202 1.00 98.25 89 VAL A O 1
ATOM 686 N N . THR A 1 90 ? -14.550 0.620 14.904 1.00 97.94 90 THR A N 1
ATOM 687 C CA . THR A 1 90 ? -14.537 0.830 13.444 1.00 97.94 90 THR A CA 1
ATOM 688 C C . THR A 1 90 ? -14.429 2.310 13.071 1.00 97.94 90 THR A C 1
ATOM 690 O O . THR A 1 90 ? -13.684 2.665 12.159 1.00 97.94 90 THR A O 1
ATOM 693 N N . LYS A 1 91 ? -15.090 3.206 13.818 1.00 97.44 91 LYS A N 1
ATOM 694 C CA . LYS A 1 91 ? -14.929 4.661 13.650 1.00 97.44 91 LYS A CA 1
ATOM 695 C C . LYS A 1 91 ? -13.520 5.138 13.995 1.00 97.44 91 LYS A C 1
ATOM 697 O O . LYS A 1 91 ? -13.023 6.056 13.351 1.00 97.44 91 LYS A O 1
ATOM 702 N N . THR A 1 92 ? -12.878 4.540 14.995 1.00 97.62 92 THR A N 1
ATOM 703 C CA . THR A 1 92 ? -11.493 4.857 15.368 1.00 97.62 92 THR A CA 1
ATOM 704 C C . THR A 1 92 ? -10.520 4.461 14.265 1.00 97.62 92 THR A C 1
ATOM 706 O O . THR A 1 92 ? -9.668 5.266 13.898 1.00 97.62 92 THR A O 1
ATOM 709 N N . ILE A 1 93 ? -10.687 3.266 13.692 1.00 97.56 93 ILE A N 1
ATOM 710 C CA . ILE A 1 93 ? -9.898 2.789 12.546 1.00 97.56 93 ILE A CA 1
ATOM 711 C C . ILE A 1 93 ? -10.082 3.733 11.354 1.00 97.56 93 ILE A C 1
ATOM 713 O O . ILE A 1 93 ? -9.103 4.169 10.753 1.00 97.56 93 ILE A O 1
ATOM 717 N N . GLN A 1 94 ? -11.324 4.129 11.064 1.00 96.25 94 GLN A N 1
ATOM 718 C CA . GLN A 1 94 ? -11.615 5.102 10.013 1.00 96.25 94 GLN A CA 1
ATOM 719 C C . GLN A 1 94 ? -10.955 6.462 10.282 1.00 96.25 94 GLN A C 1
ATOM 721 O O . GLN A 1 94 ? -10.375 7.052 9.375 1.00 96.25 94 GLN A O 1
ATOM 726 N N . MET A 1 95 ? -11.008 6.967 11.519 1.00 95.06 95 MET A N 1
ATOM 727 C CA . MET A 1 95 ? -10.357 8.230 11.873 1.00 95.06 95 MET A CA 1
ATOM 728 C C . MET A 1 95 ? -8.838 8.152 11.690 1.00 95.06 95 MET A C 1
ATOM 730 O O . MET A 1 95 ? -8.241 9.095 11.177 1.00 95.06 95 MET A O 1
ATOM 734 N N . MET A 1 96 ? -8.222 7.032 12.072 1.00 94.38 96 MET A N 1
ATOM 735 C CA . MET A 1 96 ? -6.797 6.788 11.857 1.00 94.38 96 MET A CA 1
ATOM 736 C C . MET A 1 96 ? -6.453 6.760 10.364 1.00 94.38 96 MET A C 1
ATOM 738 O O . MET A 1 96 ? -5.495 7.413 9.960 1.00 94.38 96 MET A O 1
ATOM 742 N N . ALA A 1 97 ? -7.260 6.091 9.535 1.00 95.38 97 ALA A N 1
ATOM 743 C CA . ALA A 1 97 ? -7.077 6.080 8.085 1.00 95.38 97 ALA A CA 1
ATOM 744 C C . ALA A 1 97 ? -7.137 7.499 7.489 1.00 95.38 97 ALA A C 1
ATOM 746 O O . ALA A 1 97 ? -6.223 7.890 6.772 1.00 95.38 97 ALA A O 1
ATOM 747 N N . VAL A 1 98 ? -8.136 8.308 7.864 1.00 94.44 98 VAL A N 1
ATOM 748 C CA . VAL A 1 98 ? -8.252 9.711 7.415 1.00 94.44 98 VAL A CA 1
ATOM 749 C C . VAL A 1 98 ? -7.044 10.548 7.849 1.00 94.44 98 VAL A C 1
ATOM 751 O O . VAL A 1 98 ? -6.593 11.424 7.114 1.00 94.44 98 VAL A O 1
ATOM 754 N N . LYS A 1 99 ? -6.495 10.297 9.041 1.00 93.38 99 LYS A N 1
ATOM 755 C CA . LYS A 1 99 ? -5.291 10.990 9.513 1.00 93.38 99 LYS A CA 1
ATOM 756 C C . LYS A 1 99 ? -4.049 10.614 8.711 1.00 93.38 99 LYS A C 1
ATOM 758 O O . LYS A 1 99 ? -3.296 11.509 8.348 1.00 93.38 99 LYS A O 1
ATOM 763 N N . PHE A 1 100 ? -3.863 9.336 8.387 1.00 94.06 100 PHE A N 1
ATOM 764 C CA . PHE A 1 100 ? -2.793 8.915 7.480 1.00 94.06 100 PHE A CA 1
ATOM 765 C C . PHE A 1 100 ? -2.977 9.478 6.072 1.00 94.06 100 PHE A C 1
ATOM 767 O O . PHE A 1 100 ? -2.010 9.944 5.486 1.00 94.06 100 PHE A O 1
ATOM 774 N N . GLU A 1 101 ? -4.202 9.499 5.548 1.00 93.69 101 GLU A N 1
ATOM 775 C CA . GLU A 1 101 ? -4.505 10.080 4.237 1.00 93.69 101 GLU A CA 1
ATOM 776 C C . GLU A 1 101 ? -4.080 11.552 4.148 1.00 93.69 101 GLU A C 1
ATOM 778 O O . GLU A 1 101 ? -3.503 11.965 3.150 1.00 93.69 101 GLU A O 1
ATOM 783 N N . GLN A 1 102 ? -4.269 12.325 5.222 1.00 92.00 102 GLN A N 1
ATOM 784 C 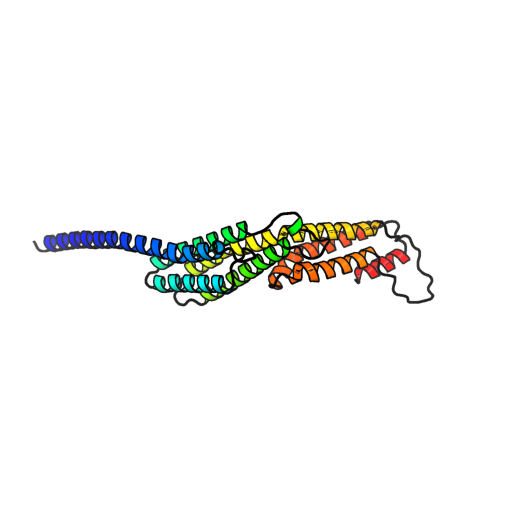CA . GLN A 1 102 ? -3.820 13.721 5.313 1.00 92.00 102 GLN A CA 1
ATOM 785 C C . GLN A 1 102 ? -2.291 13.888 5.355 1.00 92.00 102 GLN A C 1
ATOM 787 O O . GLN A 1 102 ? -1.805 14.982 5.073 1.00 92.00 102 GLN A O 1
ATOM 792 N N . LEU A 1 103 ? -1.544 12.847 5.736 1.00 90.06 103 LEU A N 1
ATOM 793 C CA . LEU A 1 103 ? -0.077 12.857 5.750 1.00 90.06 103 LEU A CA 1
ATOM 794 C C . LEU A 1 103 ? 0.537 12.422 4.420 1.00 90.06 103 LEU A C 1
ATOM 796 O O . LEU A 1 103 ? 1.702 12.725 4.166 1.00 90.06 103 LEU A O 1
ATOM 800 N N . LEU A 1 104 ? -0.208 11.678 3.602 1.00 92.31 104 LEU A N 1
ATOM 801 C CA . LEU A 1 104 ? 0.298 11.169 2.336 1.00 92.31 104 LEU A CA 1
ATOM 802 C C . LEU A 1 104 ? 0.515 12.309 1.344 1.00 92.31 104 LEU A C 1
ATOM 804 O O . LEU A 1 104 ? -0.350 13.156 1.120 1.00 92.31 104 LEU A O 1
ATOM 808 N N . ILE A 1 105 ? 1.680 12.290 0.709 1.00 92.31 105 ILE A N 1
ATOM 809 C CA . ILE A 1 105 ? 2.086 13.285 -0.278 1.00 92.31 105 ILE A CA 1
ATOM 810 C C . ILE A 1 105 ? 1.786 12.720 -1.667 1.00 92.31 105 ILE A C 1
ATOM 812 O O . ILE A 1 105 ? 2.118 11.576 -1.960 1.00 92.31 105 ILE A O 1
ATOM 816 N N . SER A 1 106 ? 1.125 13.500 -2.521 1.00 89.31 106 SER A N 1
ATOM 817 C CA . SER A 1 106 ? 0.671 13.056 -3.854 1.00 89.31 106 SER A CA 1
ATOM 818 C C . SER A 1 106 ? 1.184 13.949 -4.989 1.00 89.31 106 SER A C 1
ATOM 820 O O . SER A 1 106 ? 0.560 14.029 -6.044 1.00 89.31 106 SER A O 1
ATOM 822 N N . ASP A 1 107 ? 2.279 14.671 -4.764 1.00 89.81 107 ASP A N 1
ATOM 823 C CA . ASP A 1 107 ? 2.897 15.536 -5.769 1.00 89.81 107 ASP A CA 1
ATOM 824 C C . ASP A 1 107 ? 3.847 14.764 -6.711 1.00 89.81 107 ASP A C 1
ATOM 826 O O . ASP A 1 107 ? 3.978 13.536 -6.661 1.00 89.81 107 ASP A O 1
ATOM 830 N N . GLU A 1 108 ? 4.508 15.492 -7.613 1.00 90.31 108 GLU A N 1
ATOM 831 C CA . GLU A 1 108 ? 5.479 14.919 -8.552 1.00 90.31 108 GLU A CA 1
ATOM 832 C C . GLU A 1 108 ? 6.683 14.288 -7.827 1.00 90.31 108 GLU A C 1
ATOM 834 O O . GLU A 1 108 ? 7.210 13.269 -8.278 1.00 90.31 108 GLU A O 1
ATOM 839 N N . GLU A 1 109 ? 7.086 14.815 -6.663 1.00 92.12 109 GLU A N 1
ATOM 840 C CA . GLU A 1 109 ? 8.192 14.250 -5.883 1.00 92.12 109 GLU A CA 1
ATOM 841 C C . GLU A 1 109 ? 7.850 12.869 -5.314 1.00 92.12 109 GLU A C 1
ATOM 843 O O . GLU A 1 109 ? 8.736 12.019 -5.193 1.00 92.12 109 GLU A O 1
ATOM 848 N N . ALA A 1 110 ? 6.580 12.614 -4.991 1.00 92.81 110 ALA A N 1
ATOM 849 C CA . ALA A 1 110 ? 6.115 11.319 -4.496 1.00 92.81 110 ALA A CA 1
ATOM 850 C C . ALA A 1 110 ? 6.127 10.210 -5.567 1.00 92.81 110 ALA A C 1
ATOM 852 O O . ALA A 1 110 ? 6.168 9.025 -5.227 1.00 92.81 110 ALA A O 1
ATOM 853 N N . SER A 1 111 ? 6.108 10.568 -6.853 1.00 95.31 111 SER A N 1
ATOM 854 C CA . SER A 1 111 ? 5.916 9.622 -7.965 1.00 95.31 111 SER A CA 1
ATOM 855 C C . SER A 1 111 ? 7.084 9.551 -8.953 1.00 95.31 111 SER A C 1
ATOM 857 O O . SER A 1 111 ? 7.057 8.718 -9.856 1.00 95.31 111 SER A O 1
ATOM 859 N N . GLN A 1 112 ? 8.122 10.374 -8.793 1.00 94.50 112 GLN A N 1
ATOM 860 C CA . GLN A 1 112 ? 9.286 10.381 -9.683 1.00 94.50 112 GLN A CA 1
ATOM 861 C C . GLN A 1 112 ? 10.034 9.033 -9.712 1.00 94.50 112 GLN A C 1
ATOM 863 O O . GLN A 1 112 ? 10.172 8.363 -8.689 1.00 94.50 112 GLN A O 1
ATOM 868 N N . VAL A 1 113 ? 10.579 8.662 -10.873 1.00 96.75 113 VAL A N 1
ATOM 869 C CA . VAL A 1 113 ? 11.373 7.428 -11.065 1.00 96.75 113 VAL A CA 1
ATOM 870 C C . VAL A 1 113 ? 12.722 7.686 -11.752 1.00 96.75 113 VAL A C 1
ATOM 872 O O . VAL A 1 113 ? 13.284 6.810 -12.401 1.00 96.75 113 VAL A O 1
ATOM 875 N N . ILE A 1 114 ? 13.232 8.915 -11.658 1.00 93.56 114 ILE A N 1
ATOM 876 C CA . ILE A 1 114 ? 14.415 9.377 -12.402 1.00 93.56 114 ILE A CA 1
ATOM 877 C C . ILE A 1 114 ? 15.648 9.430 -11.495 1.00 93.56 114 ILE A C 1
ATOM 879 O O . ILE A 1 114 ? 16.744 9.042 -11.897 1.00 93.56 114 ILE A O 1
ATOM 883 N N . GLY A 1 115 ? 15.474 9.947 -10.281 1.00 93.25 115 GLY A N 1
ATOM 884 C CA . GLY A 1 115 ? 16.533 10.198 -9.314 1.00 93.25 115 GLY A CA 1
ATOM 885 C C . GLY A 1 115 ? 16.416 9.338 -8.054 1.00 93.25 115 GLY A C 1
ATOM 886 O O . GLY A 1 115 ? 15.516 8.500 -7.945 1.00 93.25 115 GLY A O 1
ATOM 887 N N . PRO A 1 116 ? 17.308 9.553 -7.072 1.00 95.25 116 PRO A N 1
ATOM 888 C CA . PRO A 1 116 ? 17.267 8.834 -5.803 1.00 95.25 116 PRO A CA 1
ATOM 889 C C . PRO A 1 116 ? 15.952 9.093 -5.042 1.00 95.25 116 PRO A C 1
ATOM 891 O O . PRO A 1 116 ? 15.271 10.083 -5.320 1.00 95.25 116 PRO A O 1
ATOM 894 N N . PRO A 1 117 ? 15.604 8.254 -4.049 1.00 96.19 117 PRO A N 1
ATOM 895 C CA . PRO A 1 117 ? 14.332 8.367 -3.344 1.00 96.19 117 PRO A CA 1
ATOM 896 C C . PRO A 1 117 ? 14.142 9.715 -2.651 1.00 96.19 117 PRO A C 1
ATOM 898 O O . PRO A 1 117 ? 14.979 10.133 -1.837 1.00 96.19 117 PRO A O 1
ATOM 901 N N . THR A 1 118 ? 13.015 10.365 -2.937 1.00 96.12 118 THR A N 1
ATOM 902 C CA . THR A 1 118 ? 12.658 11.672 -2.372 1.00 96.12 118 THR A CA 1
ATOM 903 C C . THR A 1 118 ? 12.200 11.550 -0.919 1.00 96.12 118 THR A C 1
ATOM 905 O O . THR A 1 118 ? 11.895 10.461 -0.421 1.00 96.12 118 THR A O 1
ATOM 908 N N . ALA A 1 119 ? 12.137 12.681 -0.209 1.00 94.00 119 ALA A N 1
ATOM 909 C CA . ALA A 1 119 ? 11.545 12.716 1.127 1.00 94.00 119 ALA A CA 1
ATOM 910 C C . ALA A 1 119 ? 10.064 12.297 1.087 1.00 94.00 119 ALA A C 1
ATOM 912 O O . ALA A 1 119 ? 9.650 11.485 1.908 1.00 94.00 119 ALA A O 1
ATOM 913 N N . ALA A 1 120 ? 9.306 12.755 0.083 1.00 93.81 120 ALA A N 1
ATOM 914 C CA . ALA A 1 120 ? 7.908 12.376 -0.112 1.00 93.81 120 ALA A CA 1
ATOM 915 C C . ALA A 1 120 ? 7.722 10.856 -0.271 1.00 93.81 120 ALA A C 1
ATOM 917 O O . ALA A 1 120 ? 6.873 10.258 0.391 1.00 93.81 120 ALA A O 1
ATOM 918 N N . GLN A 1 121 ? 8.570 10.205 -1.076 1.00 96.00 121 GLN A N 1
ATOM 919 C CA . GLN A 1 121 ? 8.559 8.748 -1.252 1.00 96.00 121 GLN A CA 1
ATOM 920 C C . GLN A 1 121 ? 8.863 8.001 0.049 1.00 96.00 121 GLN A C 1
ATOM 922 O O . GLN A 1 121 ? 8.193 7.018 0.366 1.00 96.00 121 GLN A O 1
ATOM 927 N N . LYS A 1 122 ? 9.841 8.479 0.828 1.00 95.19 122 LYS A N 1
ATOM 928 C CA . LYS A 1 122 ? 10.183 7.896 2.135 1.00 95.19 122 LYS A CA 1
ATOM 929 C C . LYS A 1 122 ? 9.044 8.046 3.140 1.00 95.19 122 LYS A C 1
ATOM 931 O O . LYS A 1 122 ? 8.716 7.071 3.811 1.00 95.19 122 LYS A O 1
ATOM 936 N N . THR A 1 123 ? 8.408 9.215 3.200 1.00 93.62 123 THR A N 1
ATOM 937 C CA . THR A 1 123 ? 7.246 9.461 4.065 1.00 93.62 123 THR A CA 1
ATOM 938 C C . THR A 1 123 ? 6.082 8.544 3.695 1.00 93.62 123 THR A C 1
ATOM 940 O O . THR A 1 123 ? 5.538 7.863 4.563 1.00 93.62 123 THR A O 1
ATOM 943 N N . ASN A 1 124 ? 5.736 8.445 2.408 1.00 95.31 124 ASN A N 1
ATOM 944 C CA . ASN A 1 124 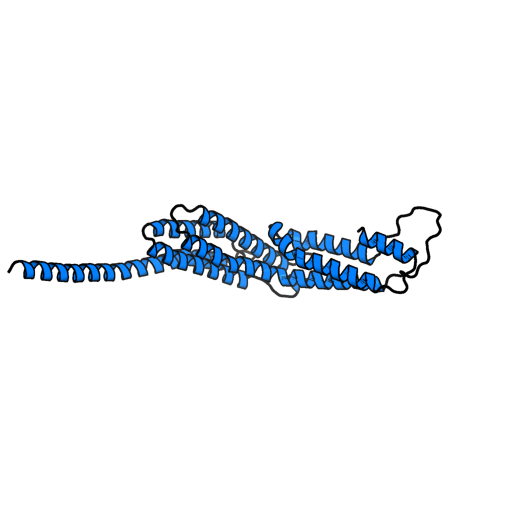? 4.661 7.564 1.952 1.00 95.31 124 ASN A CA 1
ATOM 945 C C . ASN A 1 124 ? 4.966 6.089 2.239 1.00 95.31 124 ASN A C 1
ATOM 947 O O . ASN A 1 124 ? 4.102 5.372 2.745 1.00 95.31 124 ASN A O 1
ATOM 951 N N . ALA A 1 125 ? 6.192 5.629 1.976 1.00 96.00 125 ALA A N 1
ATOM 952 C CA . ALA A 1 125 ? 6.598 4.262 2.292 1.00 96.00 125 ALA A CA 1
ATOM 953 C C . ALA A 1 125 ? 6.540 3.989 3.806 1.00 96.00 125 ALA A C 1
ATOM 955 O O . ALA A 1 125 ? 6.005 2.963 4.229 1.00 96.00 125 ALA A O 1
ATOM 956 N N . GLY A 1 126 ? 7.007 4.930 4.634 1.00 95.38 126 GLY A N 1
ATOM 957 C CA . GLY A 1 126 ? 6.892 4.873 6.092 1.00 95.38 126 GLY A CA 1
ATOM 958 C C . GLY A 1 126 ? 5.440 4.755 6.565 1.00 95.38 126 GLY A C 1
ATOM 959 O O . GLY A 1 126 ? 5.125 3.877 7.369 1.00 95.38 126 GLY A O 1
ATOM 960 N N . ALA A 1 127 ? 4.539 5.566 6.004 1.00 95.12 127 ALA A N 1
ATOM 961 C CA . ALA A 1 127 ? 3.106 5.499 6.277 1.00 95.12 127 ALA A CA 1
ATOM 962 C C . ALA A 1 127 ? 2.513 4.128 5.922 1.00 95.12 127 ALA A C 1
ATOM 964 O O . ALA A 1 127 ? 1.826 3.520 6.741 1.00 95.12 127 ALA A O 1
ATOM 965 N N . VAL A 1 128 ? 2.815 3.610 4.727 1.00 96.50 128 VAL A N 1
ATOM 966 C CA . VAL A 1 128 ? 2.340 2.295 4.269 1.00 96.50 128 VAL A CA 1
ATOM 967 C C . VAL A 1 128 ? 2.862 1.173 5.162 1.00 96.50 128 VAL A C 1
ATOM 969 O O . VAL A 1 128 ? 2.103 0.274 5.521 1.00 96.50 128 VAL A O 1
ATOM 972 N N . ASN A 1 129 ? 4.127 1.236 5.576 1.00 96.69 129 ASN A N 1
ATOM 973 C CA . ASN A 1 129 ? 4.722 0.255 6.480 1.00 96.69 129 ASN A CA 1
ATOM 974 C C . ASN A 1 129 ? 4.018 0.228 7.844 1.00 96.69 129 ASN A C 1
ATOM 976 O O . ASN A 1 129 ? 3.693 -0.852 8.344 1.00 96.69 129 ASN A O 1
ATOM 980 N N . LEU A 1 130 ? 3.748 1.401 8.426 1.00 96.00 130 LEU A N 1
ATOM 981 C CA . LEU A 1 130 ? 3.031 1.526 9.697 1.00 96.00 130 LEU A CA 1
ATOM 982 C C . LEU A 1 130 ? 1.585 1.042 9.584 1.00 96.00 130 LEU A C 1
ATOM 984 O O . LEU A 1 130 ? 1.136 0.259 10.420 1.00 96.00 130 LEU A O 1
ATOM 988 N N . LEU A 1 131 ? 0.874 1.447 8.529 1.00 96.25 131 LEU A N 1
ATOM 989 C CA . LEU A 1 131 ? -0.491 1.001 8.249 1.00 96.25 131 LEU A CA 1
ATOM 990 C C . LEU A 1 131 ? -0.567 -0.519 8.082 1.00 96.25 131 LEU A C 1
ATOM 992 O O . LEU A 1 131 ? -1.438 -1.157 8.670 1.00 96.25 131 LEU A O 1
ATOM 996 N N . HIS A 1 132 ? 0.375 -1.111 7.345 1.00 96.12 132 HIS A N 1
ATOM 997 C CA . HIS A 1 132 ? 0.438 -2.557 7.159 1.00 96.12 132 HIS A CA 1
ATOM 998 C C . HIS A 1 132 ? 0.712 -3.296 8.472 1.00 96.12 132 HIS A C 1
ATOM 1000 O O . HIS A 1 132 ? 0.099 -4.325 8.760 1.00 96.12 132 HIS A O 1
ATOM 1006 N N . GLN A 1 133 ? 1.632 -2.778 9.291 1.00 95.94 133 GLN A N 1
ATOM 1007 C CA . GLN A 1 133 ? 1.911 -3.346 10.605 1.00 95.94 133 GLN A CA 1
ATOM 1008 C C . GLN A 1 133 ? 0.689 -3.257 11.524 1.00 95.94 133 GLN A C 1
ATOM 1010 O O . GLN A 1 133 ? 0.356 -4.251 12.173 1.00 95.94 133 GLN A O 1
ATOM 1015 N N . PHE A 1 134 ? 0.030 -2.098 11.567 1.00 96.75 134 PHE A N 1
ATOM 1016 C CA . PHE A 1 134 ? -1.172 -1.874 12.363 1.00 96.75 134 PHE A CA 1
ATOM 1017 C C . PHE A 1 134 ? -2.301 -2.818 11.943 1.00 96.75 134 PHE A C 1
ATOM 1019 O O . PHE A 1 134 ? -2.848 -3.511 12.798 1.00 96.75 134 PHE A O 1
ATOM 1026 N N . ASP A 1 135 ? -2.591 -2.915 10.640 1.00 96.88 135 ASP A N 1
ATOM 1027 C CA . ASP A 1 135 ? -3.575 -3.849 10.084 1.00 96.88 135 ASP A CA 1
ATOM 1028 C C . ASP A 1 135 ? -3.271 -5.287 10.527 1.00 96.88 135 ASP A C 1
ATOM 1030 O O . ASP A 1 135 ? -4.092 -5.926 11.187 1.00 96.88 135 ASP A O 1
ATOM 1034 N N . ARG A 1 136 ? -2.051 -5.774 10.280 1.00 95.88 136 ARG A N 1
ATOM 1035 C CA . ARG A 1 136 ? -1.646 -7.141 10.634 1.00 95.88 136 ARG A CA 1
ATOM 1036 C C . ARG A 1 136 ? -1.769 -7.424 12.131 1.00 95.88 136 ARG A C 1
ATOM 1038 O O . ARG A 1 136 ? -2.237 -8.498 12.522 1.00 95.88 136 ARG A O 1
ATOM 1045 N N . ASN A 1 137 ? -1.308 -6.499 12.969 1.00 97.12 137 ASN A N 1
ATOM 1046 C CA . ASN A 1 137 ? -1.312 -6.670 14.418 1.00 97.12 137 ASN A CA 1
ATOM 1047 C C . ASN A 1 137 ? -2.740 -6.613 14.972 1.00 97.12 137 ASN A C 1
ATOM 1049 O O . ASN A 1 137 ? -3.097 -7.465 15.786 1.00 97.12 137 ASN A O 1
ATOM 1053 N N . LEU A 1 138 ? -3.575 -5.690 14.485 1.00 97.75 138 LEU A N 1
ATOM 1054 C CA . LEU A 1 138 ? -4.965 -5.584 14.912 1.00 97.75 138 LEU A CA 1
ATOM 1055 C C . LEU A 1 138 ? -5.787 -6.795 14.459 1.00 97.75 138 LEU A C 1
ATOM 1057 O O . LEU A 1 138 ? -6.501 -7.371 15.275 1.00 97.75 138 LEU A O 1
ATOM 1061 N N . ARG A 1 139 ? -5.641 -7.258 13.208 1.00 97.12 139 ARG A N 1
ATOM 1062 C CA . ARG A 1 139 ? -6.293 -8.499 12.741 1.00 97.12 139 ARG A CA 1
ATOM 1063 C C . ARG A 1 139 ? -5.976 -9.667 13.665 1.00 97.12 139 ARG A C 1
ATOM 1065 O O . ARG A 1 139 ? -6.882 -10.380 14.089 1.00 97.12 139 ARG A O 1
ATOM 1072 N N . ARG A 1 140 ? -4.695 -9.845 14.003 1.00 96.88 140 ARG A N 1
ATOM 1073 C CA . ARG A 1 140 ? -4.246 -10.913 14.904 1.00 96.88 140 ARG A CA 1
ATOM 1074 C C . ARG A 1 140 ? -4.874 -10.779 16.291 1.00 96.88 140 ARG A C 1
ATOM 1076 O O . ARG A 1 140 ? -5.424 -11.759 16.781 1.00 96.88 140 ARG A O 1
ATOM 1083 N N . ALA A 1 141 ? -4.802 -9.589 16.885 1.00 96.75 141 ALA A N 1
ATOM 1084 C CA . ALA A 1 141 ? -5.361 -9.290 18.201 1.00 96.75 141 ALA A CA 1
ATOM 1085 C C . ALA A 1 141 ? -6.852 -9.654 18.275 1.00 96.75 141 ALA A C 1
ATOM 1087 O O . ALA A 1 141 ? -7.261 -10.452 19.117 1.00 96.75 141 ALA A O 1
ATOM 1088 N N . ILE A 1 142 ? -7.644 -9.160 17.321 1.00 96.50 142 ILE A N 1
ATOM 1089 C CA . ILE A 1 142 ? -9.099 -9.344 17.290 1.00 96.50 142 ILE A CA 1
ATOM 1090 C C . ILE A 1 142 ? -9.497 -10.802 17.057 1.00 96.50 142 ILE A C 1
ATOM 1092 O O . ILE A 1 142 ? -10.358 -11.311 17.767 1.00 96.50 142 ILE A O 1
ATOM 1096 N N . VAL A 1 143 ? -8.855 -11.494 16.109 1.00 95.19 143 VAL A N 1
ATOM 1097 C CA . VAL A 1 143 ? -9.132 -12.919 15.845 1.00 95.19 143 VAL A CA 1
ATOM 1098 C C . VAL A 1 143 ? -8.761 -13.791 17.048 1.00 95.19 143 VAL A C 1
ATOM 1100 O O . VAL A 1 143 ? -9.398 -14.813 17.293 1.00 95.19 143 VAL A O 1
ATOM 1103 N N . SER A 1 144 ? -7.748 -13.391 17.820 1.00 94.56 144 SER A N 1
ATOM 1104 C CA . SER A 1 144 ? -7.325 -14.113 19.021 1.00 94.56 144 SER A CA 1
ATOM 1105 C C . SER A 1 144 ? -8.142 -13.792 20.278 1.00 94.56 144 SER A C 1
ATOM 1107 O O . SER A 1 144 ? -7.934 -14.444 21.301 1.00 94.56 144 SER A O 1
ATOM 1109 N N . LEU A 1 145 ? -9.054 -12.811 20.229 1.00 94.31 145 LEU A N 1
ATOM 1110 C CA . LEU A 1 145 ? -9.765 -12.325 21.409 1.00 94.31 145 LEU A CA 1
ATOM 1111 C C . LEU A 1 145 ? -10.912 -13.281 21.802 1.00 94.31 145 LEU A C 1
ATOM 1113 O O . LEU A 1 145 ? -11.923 -13.360 21.097 1.00 94.31 145 LEU A O 1
ATOM 1117 N N . PRO A 1 146 ? -10.812 -14.001 22.936 1.00 93.00 146 PRO A N 1
ATOM 1118 C CA . PRO A 1 146 ? -11.804 -15.000 23.304 1.00 93.00 146 PRO A CA 1
ATOM 1119 C C . PRO A 1 146 ? -13.127 -14.346 23.715 1.00 93.00 146 PRO A C 1
ATOM 1121 O O . PRO A 1 146 ? -13.156 -13.389 24.485 1.00 93.00 146 PRO A O 1
ATOM 1124 N N . GLY A 1 147 ? -14.239 -14.908 23.242 1.00 91.69 147 GLY A N 1
ATOM 1125 C CA . GLY A 1 147 ? -15.590 -14.460 23.595 1.00 91.69 147 GLY A CA 1
ATOM 1126 C C . GLY A 1 147 ? -16.125 -13.302 22.751 1.00 91.69 147 GLY A C 1
ATOM 1127 O O . GLY A 1 147 ? -17.306 -12.977 22.873 1.00 91.69 147 GLY A O 1
ATOM 1128 N N . LEU A 1 148 ? -15.311 -12.711 21.869 1.00 94.50 148 LEU A N 1
ATOM 1129 C CA . LEU A 1 148 ? -15.801 -11.751 20.886 1.00 94.50 148 LEU A CA 1
ATOM 1130 C C . LEU A 1 148 ? -16.630 -12.485 19.822 1.00 94.50 148 LEU A C 1
ATOM 1132 O O . LEU A 1 148 ? -16.187 -13.477 19.249 1.00 94.50 148 LEU A O 1
ATOM 1136 N N . SER A 1 149 ? -17.851 -12.015 19.568 1.00 94.56 149 SER A N 1
ATOM 1137 C CA . SER A 1 149 ? -18.743 -12.624 18.573 1.00 94.56 149 SER A CA 1
ATOM 1138 C C . SER A 1 149 ? -18.197 -12.480 17.151 1.00 94.56 149 SER A C 1
ATOM 1140 O O . SER A 1 149 ? -17.631 -11.434 16.826 1.00 94.56 149 SER A O 1
ATOM 1142 N N . GLU A 1 150 ? -18.479 -13.456 16.285 1.00 94.94 150 GLU A N 1
ATOM 1143 C CA . GLU A 1 150 ? -18.050 -13.458 14.876 1.00 94.94 150 GLU A CA 1
ATOM 1144 C C . GLU A 1 150 ? -18.467 -12.186 14.122 1.00 94.94 150 GLU A C 1
ATOM 1146 O O . GLU A 1 150 ? -17.641 -11.603 13.427 1.00 94.94 150 GLU A O 1
ATOM 1151 N N . ASP A 1 151 ? -19.686 -11.680 14.345 1.00 95.75 151 ASP A N 1
ATOM 1152 C CA . ASP A 1 151 ? -20.164 -10.425 13.741 1.00 95.75 151 ASP A CA 1
ATOM 1153 C C . ASP A 1 151 ? -19.278 -9.220 14.096 1.00 95.75 151 ASP A C 1
ATOM 1155 O O . ASP A 1 151 ? -19.045 -8.335 13.273 1.00 95.75 151 ASP A O 1
ATOM 1159 N N . CYS A 1 152 ? -18.779 -9.166 15.336 1.00 96.62 152 CYS A N 1
ATOM 1160 C CA . CYS A 1 152 ? -17.895 -8.090 15.776 1.00 96.62 152 CYS A CA 1
ATOM 1161 C C . CYS A 1 152 ? -16.496 -8.241 15.178 1.00 96.62 152 CYS A C 1
ATOM 1163 O O . CYS A 1 152 ? -15.906 -7.241 14.776 1.00 96.62 152 CYS A O 1
ATOM 1165 N N . VAL A 1 153 ? -15.981 -9.473 15.100 1.00 97.25 153 VAL A N 1
ATOM 1166 C CA . VAL A 1 153 ? -14.711 -9.759 14.419 1.00 97.25 153 VAL A CA 1
ATOM 1167 C C . VAL A 1 153 ? -14.809 -9.309 12.963 1.00 97.25 153 VAL A C 1
ATOM 1169 O O . VAL A 1 153 ? -13.999 -8.489 12.539 1.00 97.25 153 VAL A O 1
ATOM 1172 N N . ALA A 1 154 ? -15.836 -9.757 12.236 1.00 97.31 154 ALA A N 1
ATOM 1173 C CA . ALA A 1 154 ? -16.083 -9.374 10.849 1.00 97.31 154 ALA A CA 1
ATOM 1174 C C . ALA A 1 154 ? -16.165 -7.849 10.691 1.00 97.31 154 ALA A C 1
ATOM 1176 O O . ALA A 1 154 ? -15.431 -7.285 9.893 1.00 97.31 154 ALA A O 1
ATOM 1177 N N . ALA A 1 155 ? -16.936 -7.153 11.533 1.00 97.75 155 ALA A N 1
ATOM 1178 C CA . ALA A 1 155 ? -17.058 -5.697 11.451 1.00 97.75 155 ALA A CA 1
ATOM 1179 C C . ALA A 1 155 ? -15.716 -4.951 11.603 1.00 97.75 155 ALA A C 1
ATOM 1181 O O . ALA A 1 155 ? -15.499 -3.935 10.939 1.00 97.75 155 ALA A O 1
ATOM 1182 N N . VAL A 1 156 ? -14.810 -5.426 12.468 1.00 97.56 156 VAL A N 1
ATOM 1183 C CA . VAL A 1 156 ? -13.467 -4.832 12.591 1.00 97.56 156 VAL A CA 1
ATOM 1184 C C . VAL A 1 156 ? -12.609 -5.170 11.374 1.00 97.56 156 VAL A C 1
ATOM 1186 O O . VAL A 1 156 ? -11.964 -4.282 10.819 1.00 97.56 156 VAL A O 1
ATOM 1189 N N . ILE A 1 157 ? -12.629 -6.426 10.931 1.00 97.12 157 ILE A N 1
ATOM 1190 C CA . ILE A 1 157 ? -11.891 -6.902 9.756 1.00 97.12 157 ILE A CA 1
ATOM 1191 C C . ILE A 1 157 ? -12.307 -6.155 8.479 1.00 97.12 157 ILE A C 1
ATOM 1193 O O . ILE A 1 157 ? -11.436 -5.718 7.729 1.00 97.12 157 ILE A O 1
ATOM 1197 N N . ASP A 1 158 ? -13.603 -5.930 8.279 1.00 96.94 158 ASP A N 1
ATOM 1198 C CA . ASP A 1 158 ? -14.149 -5.172 7.150 1.00 96.94 158 ASP A CA 1
ATOM 1199 C C . ASP A 1 158 ? -13.726 -3.698 7.229 1.00 96.94 158 ASP A C 1
ATOM 1201 O O . ASP A 1 158 ? -13.356 -3.076 6.234 1.00 96.94 158 ASP A O 1
ATOM 1205 N N . SER A 1 159 ? -13.701 -3.109 8.431 1.00 96.62 159 SER A N 1
ATOM 1206 C CA . SER A 1 159 ? -13.257 -1.716 8.585 1.00 96.62 159 SER A CA 1
ATOM 1207 C C . SER A 1 159 ? -11.792 -1.508 8.184 1.00 96.62 159 SER A C 1
ATOM 1209 O O . SER A 1 159 ? -11.435 -0.431 7.704 1.00 96.62 159 SER A O 1
ATOM 1211 N N . LEU A 1 160 ? -10.963 -2.549 8.296 1.00 96.62 160 LEU A N 1
ATOM 1212 C CA . LEU A 1 160 ? -9.566 -2.526 7.876 1.00 96.62 160 LEU A CA 1
ATOM 1213 C C . LEU A 1 160 ? -9.377 -2.543 6.349 1.00 96.62 160 LEU A C 1
ATOM 1215 O O . LEU A 1 160 ? -8.303 -2.181 5.871 1.00 96.62 160 LEU A O 1
ATOM 1219 N N . GLU A 1 161 ? -10.401 -2.872 5.554 1.00 93.56 161 GLU A N 1
ATOM 1220 C CA . GLU A 1 161 ? -10.330 -2.736 4.089 1.00 93.56 161 GLU A CA 1
ATOM 1221 C C . GLU A 1 161 ? -10.071 -1.287 3.648 1.00 93.56 161 GLU A C 1
ATOM 1223 O O . GLU A 1 161 ? -9.427 -1.047 2.623 1.00 93.56 161 GLU A O 1
ATOM 1228 N N . HIS A 1 162 ? -10.498 -0.307 4.452 1.00 90.56 162 HIS A N 1
ATOM 1229 C CA . HIS A 1 162 ? -10.199 1.105 4.211 1.00 90.56 162 HIS A CA 1
ATOM 1230 C C . HIS A 1 162 ? -8.694 1.381 4.310 1.00 90.56 162 HIS A C 1
ATOM 1232 O O . HIS A 1 162 ? -8.156 2.124 3.492 1.00 90.56 162 HIS A O 1
ATOM 1238 N N . ILE A 1 163 ? -7.998 0.743 5.260 1.00 95.19 163 ILE A N 1
ATOM 1239 C CA . ILE A 1 163 ? -6.538 0.840 5.387 1.00 95.19 163 ILE A CA 1
ATOM 1240 C C . ILE A 1 163 ? -5.856 0.191 4.182 1.00 95.19 163 ILE A C 1
ATOM 1242 O O . ILE A 1 163 ? -4.976 0.803 3.580 1.00 95.19 163 ILE A O 1
ATOM 1246 N N . ALA A 1 164 ? -6.292 -1.006 3.785 1.00 94.19 164 ALA A N 1
ATOM 1247 C CA . ALA A 1 164 ? -5.740 -1.687 2.614 1.00 94.19 164 ALA A CA 1
ATOM 1248 C C . ALA A 1 164 ? -5.918 -0.858 1.327 1.00 94.19 164 ALA A C 1
ATOM 1250 O O . ALA A 1 164 ? -5.004 -0.759 0.509 1.00 94.19 164 ALA A O 1
ATOM 1251 N N . THR A 1 165 ? -7.077 -0.215 1.168 1.00 95.06 165 THR A N 1
ATOM 1252 C CA . THR A 1 165 ? -7.358 0.687 0.041 1.00 95.06 165 THR A CA 1
ATOM 1253 C C . THR A 1 165 ? -6.461 1.922 0.075 1.00 95.06 165 THR A C 1
ATOM 1255 O O . THR A 1 165 ? -5.890 2.286 -0.949 1.00 95.06 165 THR A O 1
ATOM 1258 N N . LEU A 1 166 ? -6.278 2.534 1.247 1.00 95.88 166 LEU A N 1
ATOM 1259 C CA . LEU A 1 166 ? -5.394 3.686 1.420 1.00 95.88 166 LEU A CA 1
ATOM 1260 C C . LEU A 1 166 ? -3.938 3.353 1.064 1.00 95.88 166 LEU A C 1
ATOM 1262 O O . LEU A 1 166 ? -3.293 4.113 0.346 1.00 95.88 166 LEU A O 1
ATOM 1266 N N . MET A 1 167 ? -3.440 2.197 1.513 1.00 96.44 167 MET A N 1
ATOM 1267 C CA . MET A 1 167 ? -2.099 1.713 1.172 1.00 96.44 167 MET A CA 1
ATOM 1268 C C . MET A 1 167 ? -1.917 1.501 -0.335 1.00 96.44 167 MET A C 1
ATOM 1270 O O . MET A 1 167 ? -0.860 1.805 -0.878 1.00 96.44 167 MET A O 1
ATOM 1274 N N . ARG A 1 168 ? -2.936 0.979 -1.025 1.00 95.50 168 ARG A N 1
ATOM 1275 C CA . ARG A 1 168 ? -2.892 0.816 -2.484 1.00 95.50 168 ARG A CA 1
ATOM 1276 C C . ARG A 1 168 ? -2.884 2.163 -3.198 1.00 95.50 168 ARG A C 1
ATOM 1278 O O . ARG A 1 168 ? -2.084 2.389 -4.100 1.00 95.50 168 ARG A O 1
ATOM 1285 N N . ASN A 1 169 ? -3.746 3.079 -2.770 1.00 94.69 169 ASN A N 1
ATOM 1286 C CA . ASN A 1 169 ? -3.852 4.398 -3.382 1.00 94.69 169 ASN A CA 1
ATOM 1287 C C . ASN A 1 169 ? -2.569 5.224 -3.214 1.00 94.69 169 ASN A C 1
ATOM 1289 O O . ASN A 1 169 ? -2.260 6.028 -4.088 1.00 94.69 169 ASN A O 1
ATOM 1293 N N . SER A 1 170 ? -1.807 5.017 -2.136 1.00 94.56 170 SER A N 1
ATOM 1294 C CA . SER A 1 170 ? -0.567 5.760 -1.891 1.00 94.56 170 SER A CA 1
ATOM 1295 C C . SER A 1 170 ? 0.595 5.338 -2.795 1.00 94.56 170 SER A C 1
ATOM 1297 O O . SER A 1 170 ? 1.400 6.184 -3.181 1.00 94.56 170 SER A O 1
ATOM 1299 N N . ILE A 1 171 ? 0.692 4.052 -3.154 1.00 94.81 171 ILE A N 1
ATOM 1300 C CA . ILE A 1 171 ? 1.752 3.540 -4.037 1.00 94.81 171 ILE A CA 1
ATOM 1301 C C . ILE A 1 171 ? 1.390 3.678 -5.525 1.00 94.81 171 ILE A C 1
ATOM 1303 O O . ILE A 1 171 ? 2.277 3.740 -6.377 1.00 94.81 171 ILE A O 1
ATOM 1307 N N . GLN A 1 172 ? 0.100 3.782 -5.854 1.00 95.12 172 GLN A N 1
ATOM 1308 C CA . GLN A 1 172 ? -0.387 3.798 -7.236 1.00 95.12 172 GLN A CA 1
ATOM 1309 C C . GLN A 1 172 ? 0.241 4.877 -8.145 1.00 95.12 172 GLN A C 1
ATOM 1311 O O . GLN A 1 172 ? 0.558 4.549 -9.294 1.00 95.12 172 GLN A O 1
ATOM 1316 N N . PRO A 1 173 ? 0.478 6.129 -7.700 1.00 95.50 173 PRO A N 1
ATOM 1317 C CA . PRO A 1 173 ? 1.149 7.133 -8.527 1.00 95.50 173 PRO A CA 1
ATOM 1318 C C . PRO A 1 173 ? 2.565 6.711 -8.935 1.00 95.50 173 PRO A C 1
ATOM 1320 O O . PRO A 1 173 ? 2.934 6.831 -10.099 1.00 95.50 173 PRO A O 1
ATOM 1323 N N . LEU A 1 174 ? 3.333 6.134 -8.005 1.00 96.12 174 LEU A N 1
ATOM 1324 C CA . LEU A 1 174 ? 4.677 5.621 -8.276 1.00 96.12 174 LEU A CA 1
ATOM 1325 C C . LEU A 1 174 ? 4.647 4.448 -9.268 1.00 96.12 174 LEU A C 1
ATOM 1327 O O . LEU A 1 174 ? 5.484 4.379 -10.164 1.00 96.12 174 LEU A O 1
ATOM 1331 N N . LEU A 1 175 ? 3.673 3.539 -9.139 1.00 96.62 175 LEU A N 1
ATOM 1332 C CA . LEU A 1 175 ? 3.493 2.422 -10.079 1.00 96.62 175 LEU A CA 1
ATOM 1333 C C . LEU A 1 175 ? 3.097 2.898 -11.479 1.00 96.62 175 LEU A C 1
ATOM 1335 O O . LEU A 1 175 ? 3.506 2.295 -12.472 1.00 96.62 175 LEU A O 1
ATOM 1339 N N . THR A 1 176 ? 2.326 3.982 -11.560 1.00 96.06 176 THR A N 1
ATOM 1340 C CA . THR A 1 176 ? 1.948 4.609 -12.832 1.00 96.06 176 THR A CA 1
ATOM 1341 C C . THR A 1 176 ? 3.187 5.181 -13.517 1.00 96.06 176 THR A C 1
ATOM 1343 O O . THR A 1 176 ? 3.503 4.760 -14.626 1.00 96.06 176 THR A O 1
ATOM 1346 N N . SER A 1 177 ? 3.976 6.003 -12.818 1.00 96.81 177 SER A N 1
ATOM 1347 C CA . SER A 1 177 ? 5.239 6.539 -13.347 1.00 96.81 177 SER A CA 1
ATOM 1348 C C . SER A 1 177 ? 6.241 5.450 -13.732 1.00 96.81 177 SER A C 1
ATOM 1350 O O . SER A 1 177 ? 6.929 5.565 -14.745 1.00 96.81 177 SER A O 1
ATOM 1352 N N . LEU A 1 178 ? 6.322 4.370 -12.946 1.00 97.00 178 LEU A N 1
ATOM 1353 C CA . LEU A 1 178 ? 7.144 3.207 -13.279 1.00 97.00 178 LEU A CA 1
ATOM 1354 C C . LEU A 1 178 ? 6.686 2.568 -14.596 1.00 97.00 178 LEU A C 1
ATOM 1356 O O . LEU A 1 178 ? 7.519 2.234 -15.434 1.00 97.00 178 LEU A O 1
ATOM 1360 N N . THR A 1 179 ? 5.374 2.401 -14.777 1.00 96.88 179 THR A N 1
ATOM 1361 C CA . THR A 1 179 ? 4.793 1.814 -15.992 1.00 96.88 179 THR A CA 1
ATOM 1362 C C . THR A 1 179 ? 5.075 2.686 -17.212 1.00 96.88 179 THR A C 1
ATOM 1364 O O . THR A 1 179 ? 5.513 2.161 -18.234 1.00 96.88 179 THR A O 1
ATOM 1367 N N . ASP A 1 180 ? 4.904 4.002 -17.090 1.00 97.25 180 ASP A N 1
ATOM 1368 C CA . ASP A 1 180 ? 5.165 4.956 -18.172 1.00 97.25 180 ASP A CA 1
ATOM 1369 C C . ASP A 1 180 ? 6.649 4.965 -18.571 1.00 97.25 180 ASP A C 1
ATOM 1371 O O . ASP A 1 180 ? 6.982 4.950 -19.757 1.00 97.25 180 ASP A O 1
ATOM 1375 N N . ALA A 1 181 ? 7.559 4.921 -17.592 1.00 97.31 181 ALA A N 1
ATOM 1376 C CA . ALA A 1 181 ? 8.996 4.840 -17.846 1.00 97.31 181 ALA A CA 1
ATOM 1377 C C . ALA A 1 181 ? 9.397 3.511 -18.510 1.00 97.31 181 ALA A C 1
ATOM 1379 O O . ALA A 1 181 ? 10.193 3.508 -19.448 1.00 97.31 181 ALA A O 1
ATOM 1380 N N . VAL A 1 182 ? 8.820 2.386 -18.072 1.00 96.69 182 VAL A N 1
ATOM 1381 C CA . VAL A 1 182 ? 9.013 1.082 -18.726 1.00 96.69 182 VAL A CA 1
ATOM 1382 C C . VAL A 1 182 ? 8.518 1.119 -20.170 1.00 96.69 182 VAL A C 1
ATOM 1384 O O . VAL A 1 182 ? 9.222 0.647 -21.060 1.00 96.69 182 VAL A O 1
ATOM 1387 N N . GLU A 1 183 ? 7.340 1.695 -20.424 1.00 97.00 183 GLU A N 1
ATOM 1388 C CA . GLU A 1 183 ? 6.797 1.831 -21.778 1.00 97.00 183 GLU A CA 1
ATOM 1389 C C . GLU A 1 183 ? 7.723 2.679 -22.659 1.00 97.00 183 GLU A C 1
ATOM 1391 O O . GLU A 1 183 ? 8.064 2.260 -23.765 1.00 97.00 183 GLU A O 1
ATOM 1396 N N . ALA A 1 184 ? 8.215 3.811 -22.147 1.00 97.50 184 ALA A N 1
ATOM 1397 C CA . ALA A 1 184 ? 9.166 4.662 -22.856 1.00 97.50 184 ALA A CA 1
ATOM 1398 C C . ALA A 1 184 ? 10.467 3.925 -23.219 1.00 97.50 184 ALA A C 1
ATOM 1400 O O . ALA A 1 184 ? 10.922 4.035 -24.356 1.00 97.50 184 ALA A O 1
ATOM 1401 N N . ILE A 1 185 ? 11.034 3.135 -22.298 1.00 97.31 185 ILE A N 1
ATOM 1402 C CA . ILE A 1 185 ? 12.238 2.332 -22.567 1.00 97.31 185 ILE A CA 1
ATOM 1403 C C . ILE A 1 185 ? 11.942 1.241 -23.603 1.00 97.31 185 ILE A C 1
ATOM 1405 O O . ILE A 1 185 ? 12.711 1.060 -24.537 1.00 97.31 185 ILE A O 1
ATOM 1409 N N . VAL A 1 186 ? 10.820 0.522 -23.491 1.00 96.56 186 VAL A N 1
ATOM 1410 C CA . VAL A 1 186 ? 10.458 -0.526 -24.464 1.00 96.56 186 VAL A CA 1
ATOM 1411 C C . VAL A 1 186 ? 10.241 0.060 -25.862 1.00 96.56 186 VAL A C 1
ATOM 1413 O O . VAL A 1 186 ? 10.559 -0.597 -26.851 1.00 96.56 186 VAL A O 1
ATOM 1416 N N . LEU A 1 187 ? 9.740 1.292 -25.980 1.00 96.56 187 LEU A N 1
ATOM 1417 C CA . LEU A 1 187 ? 9.556 1.951 -27.275 1.00 96.56 187 LEU A CA 1
ATOM 1418 C C . LEU A 1 187 ? 10.874 2.219 -28.016 1.00 96.56 187 LEU A C 1
ATOM 1420 O O . LEU A 1 187 ? 10.867 2.173 -29.248 1.00 96.56 187 LEU A O 1
ATOM 1424 N N . THR A 1 188 ? 12.001 2.405 -27.316 1.00 96.75 188 THR A N 1
ATOM 1425 C CA . THR A 1 188 ? 13.318 2.585 -27.964 1.00 96.75 188 THR A CA 1
ATOM 1426 C C . THR A 1 188 ? 13.803 1.320 -28.681 1.00 96.75 188 THR A C 1
ATOM 1428 O O . THR A 1 188 ? 14.718 1.380 -29.499 1.00 96.75 188 THR A O 1
ATOM 1431 N N . MET A 1 189 ? 13.129 0.176 -28.488 1.00 95.69 189 MET A N 1
ATOM 1432 C CA . MET A 1 189 ? 13.287 -1.020 -29.325 1.00 95.69 189 MET A CA 1
ATOM 1433 C C . MET A 1 189 ? 13.130 -0.703 -30.821 1.00 95.69 189 MET A C 1
ATOM 1435 O O . MET A 1 189 ? 13.784 -1.334 -31.645 1.00 95.69 189 MET A O 1
ATOM 1439 N N . HIS A 1 190 ? 12.289 0.263 -31.202 1.00 94.88 190 HIS A N 1
ATOM 1440 C CA . HIS A 1 190 ? 12.095 0.622 -32.616 1.00 94.88 190 HIS A CA 1
ATOM 1441 C C . HIS A 1 190 ? 13.249 1.445 -33.206 1.00 94.88 190 HIS A C 1
ATOM 1443 O O . HIS A 1 190 ? 13.318 1.578 -34.426 1.00 94.88 190 HIS A O 1
ATOM 1449 N N . ASP A 1 191 ? 14.165 1.944 -32.372 1.00 93.31 191 ASP A N 1
ATOM 1450 C CA . ASP A 1 191 ? 15.375 2.654 -32.806 1.00 93.31 191 ASP A CA 1
ATOM 1451 C C . ASP A 1 191 ? 16.559 1.697 -33.057 1.00 93.31 191 ASP A C 1
ATOM 1453 O O . ASP A 1 191 ? 17.587 2.089 -33.613 1.00 93.31 191 ASP A O 1
ATOM 1457 N N . GLU A 1 192 ? 16.430 0.428 -32.659 1.00 90.94 192 GLU A N 1
ATOM 1458 C CA . GLU A 1 192 ? 17.438 -0.612 -32.863 1.00 90.94 192 GLU A CA 1
ATOM 1459 C C . GLU A 1 192 ? 17.380 -1.202 -34.281 1.00 90.94 192 GLU A C 1
ATOM 1461 O O . GLU A 1 192 ? 16.314 -1.444 -34.849 1.00 90.94 192 GLU A O 1
ATOM 1466 N N . ASP A 1 193 ? 18.547 -1.534 -34.842 1.00 89.06 193 ASP A N 1
ATOM 1467 C CA . ASP A 1 193 ? 18.613 -2.221 -36.133 1.00 89.06 193 ASP A CA 1
ATOM 1468 C C . ASP A 1 193 ? 18.397 -3.738 -35.977 1.00 89.06 193 ASP A C 1
ATOM 1470 O O . ASP A 1 193 ? 19.261 -4.476 -35.486 1.00 89.06 193 ASP A O 1
ATOM 1474 N N . PHE A 1 194 ? 17.234 -4.202 -36.439 1.00 91.06 194 PHE A N 1
ATOM 1475 C CA . PHE A 1 194 ? 16.860 -5.618 -36.544 1.00 91.06 194 PHE A CA 1
ATOM 1476 C C . PHE A 1 194 ? 16.890 -6.151 -37.987 1.00 91.06 194 PHE A C 1
ATOM 1478 O O . PHE A 1 194 ? 16.497 -7.293 -38.244 1.00 91.06 194 PHE A O 1
ATOM 1485 N N . SER A 1 195 ? 17.362 -5.354 -38.946 1.00 90.38 195 SER A N 1
ATOM 1486 C CA . SER A 1 195 ? 17.393 -5.725 -40.364 1.00 90.38 195 SER A CA 1
ATOM 1487 C C . SER A 1 195 ? 18.585 -6.612 -40.739 1.00 90.38 195 SER A C 1
ATOM 1489 O O . SER A 1 195 ? 18.605 -7.185 -41.831 1.00 90.38 195 SER A O 1
ATOM 1491 N N . SER A 1 196 ? 19.557 -6.753 -39.831 1.00 82.69 196 SER A N 1
ATOM 1492 C CA . SER A 1 196 ? 20.824 -7.435 -40.088 1.00 82.69 196 SER A CA 1
ATOM 1493 C C . SER A 1 196 ? 20.645 -8.882 -40.595 1.00 82.69 196 SER A C 1
ATOM 1495 O O . SER A 1 196 ? 19.865 -9.665 -40.031 1.00 82.69 196 SER A O 1
ATOM 1497 N N . PRO A 1 197 ? 21.360 -9.267 -41.673 1.00 72.38 197 PRO A N 1
ATOM 1498 C CA . PRO A 1 197 ? 21.388 -10.645 -42.154 1.00 72.38 197 PRO A CA 1
ATOM 1499 C C . PRO A 1 197 ? 22.120 -11.560 -41.157 1.00 72.38 197 PRO A C 1
ATOM 1501 O O . PRO A 1 197 ? 22.727 -11.088 -40.197 1.00 72.38 197 PRO A O 1
ATOM 1504 N N . HIS A 1 198 ? 22.034 -12.876 -41.369 1.00 64.44 198 HIS A N 1
ATOM 1505 C CA . HIS A 1 198 ? 22.653 -13.879 -40.498 1.00 64.44 198 HIS A CA 1
ATOM 1506 C C . HIS A 1 198 ? 24.138 -13.547 -40.229 1.00 64.44 198 HIS A C 1
ATOM 1508 O O . HIS A 1 198 ? 24.871 -13.304 -41.194 1.00 64.44 198 HIS A O 1
ATOM 1514 N N . PRO A 1 199 ? 24.596 -13.498 -38.962 1.00 61.41 199 PRO A N 1
ATOM 1515 C CA . PRO A 1 199 ? 26.014 -13.315 -38.678 1.00 61.41 199 PRO A CA 1
ATOM 1516 C C . PRO A 1 199 ? 26.817 -14.484 -39.284 1.00 61.41 199 PRO A C 1
ATOM 1518 O O . PRO A 1 199 ? 26.317 -15.609 -39.305 1.00 61.41 199 PRO A O 1
ATOM 1521 N N . PRO A 1 200 ? 28.030 -14.243 -39.817 1.00 56.38 200 PRO A N 1
ATOM 1522 C CA . PRO A 1 200 ? 28.864 -15.313 -40.360 1.00 56.38 200 PRO A CA 1
ATOM 1523 C C . PRO A 1 200 ? 29.150 -16.369 -39.280 1.00 56.38 200 PRO A C 1
ATOM 1525 O O . PRO A 1 200 ? 29.400 -16.015 -38.132 1.00 56.38 200 PRO A O 1
ATOM 1528 N N . GLU A 1 201 ? 29.123 -17.653 -39.659 1.00 57.34 201 GLU A N 1
ATOM 1529 C CA . GLU A 1 201 ? 29.219 -18.839 -38.777 1.00 57.34 201 GLU A CA 1
ATOM 1530 C C . GLU A 1 201 ? 30.521 -18.934 -37.942 1.00 57.34 201 GLU A C 1
ATOM 1532 O O . GLU A 1 201 ? 30.666 -19.827 -37.103 1.00 57.34 201 GLU A O 1
ATOM 1537 N N . ASP A 1 202 ? 31.458 -17.999 -38.113 1.00 48.84 202 ASP A N 1
ATOM 1538 C CA . ASP A 1 202 ? 32.722 -17.947 -37.384 1.00 48.84 202 ASP A CA 1
ATOM 1539 C C . ASP A 1 202 ? 32.562 -17.290 -36.006 1.00 48.84 202 ASP A C 1
ATOM 1541 O O . ASP A 1 202 ? 32.888 -16.125 -35.775 1.00 48.84 202 ASP A O 1
ATOM 1545 N N . GLY A 1 203 ? 32.099 -18.104 -35.059 1.00 47.84 203 GLY A N 1
ATOM 1546 C CA . GLY A 1 203 ? 32.200 -17.842 -33.629 1.00 47.84 203 GLY A CA 1
ATOM 1547 C C . GLY A 1 203 ? 30.841 -17.781 -32.954 1.00 47.84 203 GLY A C 1
ATOM 1548 O O . GLY A 1 203 ? 30.076 -16.845 -33.150 1.00 47.84 203 GLY A O 1
ATOM 1549 N N . ALA A 1 204 ? 30.581 -18.764 -32.092 1.00 45.34 204 ALA A N 1
ATOM 1550 C CA . ALA A 1 204 ? 29.435 -18.861 -31.191 1.00 45.34 204 ALA A CA 1
ATOM 1551 C C . ALA A 1 204 ? 29.410 -17.743 -30.121 1.00 45.34 204 ALA A C 1
ATOM 1553 O O . ALA A 1 204 ? 29.327 -18.003 -28.921 1.00 45.34 204 ALA A O 1
ATOM 1554 N N . ALA A 1 205 ? 29.524 -16.483 -30.534 1.00 53.06 205 ALA A N 1
ATOM 1555 C CA . ALA A 1 205 ? 29.241 -15.347 -29.689 1.00 53.06 205 ALA A CA 1
ATOM 1556 C C . ALA A 1 205 ? 27.719 -15.257 -29.552 1.00 53.06 205 ALA A C 1
ATOM 1558 O O . ALA A 1 205 ? 27.011 -15.052 -30.536 1.00 53.06 205 ALA A O 1
ATOM 1559 N N . SER A 1 206 ? 27.223 -15.446 -28.326 1.00 58.50 206 SER A N 1
ATOM 1560 C CA . SER A 1 206 ? 25.868 -15.055 -27.924 1.00 58.50 206 SER A CA 1
ATOM 1561 C C . SER A 1 206 ? 25.491 -13.753 -28.626 1.00 58.50 206 SER A C 1
ATOM 1563 O O . SER A 1 206 ? 26.226 -12.771 -28.490 1.00 58.50 206 SER A O 1
ATOM 1565 N N . ALA A 1 207 ? 24.371 -13.737 -29.356 1.00 64.25 207 ALA A N 1
ATOM 1566 C CA . ALA A 1 207 ? 23.880 -12.509 -29.967 1.00 64.25 207 ALA A CA 1
ATOM 1567 C C . ALA A 1 207 ? 23.846 -11.402 -28.892 1.00 64.25 207 ALA A C 1
ATOM 1569 O O . ALA A 1 207 ? 23.422 -11.667 -27.759 1.00 64.25 207 ALA A O 1
ATOM 1570 N N . PRO A 1 208 ? 24.377 -10.202 -29.179 1.00 76.12 208 PRO A N 1
ATOM 1571 C CA . PRO A 1 208 ? 24.473 -9.157 -28.175 1.00 76.12 208 PRO A CA 1
ATOM 1572 C C . PRO A 1 208 ? 23.067 -8.706 -27.773 1.00 76.12 208 PRO A C 1
ATOM 1574 O O . PRO A 1 208 ? 22.278 -8.320 -28.630 1.00 76.12 208 PRO A O 1
ATOM 1577 N N . CYS A 1 209 ? 22.778 -8.737 -26.470 1.00 83.44 209 CYS A N 1
ATOM 1578 C CA . CYS A 1 209 ? 21.547 -8.190 -25.898 1.00 83.44 209 CYS A CA 1
ATOM 1579 C C . CYS A 1 209 ? 21.388 -6.708 -26.283 1.00 83.44 209 CYS A C 1
ATOM 1581 O O . CYS A 1 209 ? 22.364 -5.940 -26.198 1.00 83.44 209 CYS A O 1
ATOM 1583 N N . SER A 1 210 ? 20.179 -6.337 -26.712 1.00 92.19 210 SER A N 1
ATOM 1584 C CA . SER A 1 210 ? 19.832 -4.986 -27.152 1.00 92.19 210 SER A CA 1
ATOM 1585 C C . SER A 1 210 ? 20.034 -3.949 -26.045 1.00 92.19 210 SER A C 1
ATOM 1587 O O . SER A 1 210 ? 19.941 -4.244 -24.850 1.00 92.19 210 SER A O 1
ATOM 1589 N N . LEU A 1 211 ? 20.320 -2.706 -26.432 1.00 93.38 211 LEU A N 1
ATOM 1590 C CA . LEU A 1 211 ? 20.561 -1.614 -25.493 1.00 93.38 211 LEU A CA 1
ATOM 1591 C C . LEU A 1 211 ? 19.311 -1.299 -24.671 1.00 93.38 211 LEU A C 1
ATOM 1593 O O . LEU A 1 211 ? 19.438 -1.145 -23.458 1.00 93.38 211 LEU A O 1
ATOM 1597 N N . TYR A 1 212 ? 18.122 -1.306 -25.285 1.00 95.75 212 TYR A N 1
ATOM 1598 C CA . TYR A 1 212 ? 16.868 -1.062 -24.560 1.00 95.75 212 TYR A CA 1
ATOM 1599 C C . TYR A 1 212 ? 16.595 -2.125 -23.481 1.00 95.75 212 TYR A C 1
ATOM 1601 O O . TYR A 1 212 ? 16.108 -1.785 -22.408 1.00 95.75 212 TYR A O 1
ATOM 1609 N N . ILE A 1 213 ? 16.964 -3.398 -23.697 1.00 95.50 213 ILE A N 1
ATOM 1610 C CA . ILE A 1 213 ? 16.847 -4.445 -22.663 1.00 95.50 213 ILE A CA 1
ATOM 1611 C C . ILE A 1 213 ? 17.822 -4.190 -21.520 1.00 95.50 213 ILE A C 1
ATOM 1613 O O . ILE A 1 213 ? 17.436 -4.272 -20.356 1.00 95.50 213 ILE A O 1
ATOM 1617 N N . LYS A 1 214 ? 19.078 -3.841 -21.823 1.00 95.19 214 LYS A N 1
ATOM 1618 C CA . LYS A 1 214 ? 20.065 -3.501 -20.784 1.00 95.19 214 LYS A CA 1
ATOM 1619 C C . LYS A 1 214 ? 19.622 -2.290 -19.970 1.00 95.19 214 LYS A C 1
ATOM 1621 O O . LYS A 1 214 ? 19.807 -2.267 -18.752 1.00 95.19 214 LYS A O 1
ATOM 1626 N N . GLU A 1 215 ? 19.045 -1.293 -20.632 1.00 96.44 215 GLU A N 1
ATOM 1627 C CA . GLU A 1 215 ? 18.464 -0.120 -19.989 1.00 96.44 215 GLU A CA 1
ATOM 1628 C C . GLU A 1 215 ? 17.269 -0.504 -19.115 1.00 96.44 215 GLU A C 1
ATOM 1630 O O . GLU A 1 215 ? 17.247 -0.121 -17.947 1.00 96.44 215 GLU A O 1
ATOM 1635 N N . LEU A 1 216 ? 16.342 -1.322 -19.626 1.00 96.00 216 LEU A N 1
ATOM 1636 C CA . LEU A 1 216 ? 15.173 -1.809 -18.895 1.00 96.00 216 LEU A CA 1
ATOM 1637 C C . LEU A 1 216 ? 15.578 -2.596 -17.644 1.00 96.00 216 LEU A C 1
ATOM 1639 O O . LEU A 1 216 ? 15.105 -2.291 -16.552 1.00 96.00 216 LEU A O 1
ATOM 1643 N N . GLN A 1 217 ? 16.501 -3.552 -17.772 1.00 95.31 217 GLN A N 1
ATOM 1644 C CA . GLN A 1 217 ? 17.038 -4.317 -16.642 1.00 95.31 217 GLN A CA 1
ATOM 1645 C C . GLN A 1 217 ? 17.693 -3.396 -15.608 1.00 95.31 217 GLN A C 1
ATOM 1647 O O . GLN A 1 217 ? 17.440 -3.514 -14.406 1.00 95.31 217 GLN A O 1
ATOM 1652 N N . SER A 1 218 ? 18.507 -2.444 -16.068 1.00 96.00 218 SER A N 1
ATOM 1653 C CA . SER A 1 218 ? 19.169 -1.481 -15.187 1.00 96.00 218 SER A CA 1
ATOM 1654 C C . SER A 1 218 ? 18.156 -0.585 -14.475 1.00 96.00 218 SER A C 1
ATOM 1656 O O . SER A 1 218 ? 18.302 -0.325 -13.284 1.00 96.00 218 SER A O 1
ATOM 1658 N N . PHE A 1 219 ? 17.126 -0.121 -15.183 1.00 97.00 219 PHE A N 1
ATOM 1659 C CA . PHE A 1 219 ? 16.047 0.686 -14.630 1.00 97.00 219 PHE A CA 1
ATOM 1660 C C . PHE A 1 219 ? 15.259 -0.098 -13.582 1.00 97.00 219 PHE A C 1
ATOM 1662 O O . PHE A 1 219 ? 15.190 0.341 -12.441 1.00 97.00 219 PHE A O 1
ATOM 1669 N N . MET A 1 220 ? 14.774 -1.298 -13.913 1.00 95.06 220 MET A N 1
ATOM 1670 C CA . MET A 1 220 ? 14.029 -2.150 -12.983 1.00 95.06 220 MET A CA 1
ATOM 1671 C C . MET A 1 220 ? 14.843 -2.494 -11.732 1.00 95.06 220 MET A C 1
ATOM 1673 O O . MET A 1 220 ? 14.321 -2.423 -10.619 1.00 95.06 220 MET A O 1
ATOM 1677 N N . SER A 1 221 ? 16.130 -2.821 -11.894 1.00 95.75 221 SER A N 1
ATOM 1678 C CA . SER A 1 221 ? 17.017 -3.102 -10.764 1.00 95.75 221 SER A CA 1
ATOM 1679 C C . SER A 1 221 ? 17.192 -1.883 -9.858 1.00 95.75 221 SER A C 1
ATOM 1681 O O . SER A 1 221 ? 17.205 -2.042 -8.637 1.00 95.75 221 SER A O 1
ATOM 1683 N N . ARG A 1 222 ? 17.316 -0.675 -10.427 1.00 96.69 222 ARG A N 1
ATOM 1684 C CA . ARG A 1 222 ? 17.373 0.566 -9.641 1.00 96.69 222 ARG A CA 1
ATOM 1685 C C . ARG A 1 222 ? 16.045 0.849 -8.958 1.00 96.69 222 ARG A C 1
ATOM 1687 O O . ARG A 1 222 ? 16.039 1.061 -7.757 1.00 96.69 222 ARG A O 1
ATOM 1694 N N . SER A 1 223 ? 14.918 0.768 -9.664 1.00 96.44 223 SER A N 1
ATOM 1695 C CA . SER A 1 223 ? 13.595 1.005 -9.075 1.00 96.44 223 SER A CA 1
ATOM 1696 C C . SER A 1 223 ? 13.310 0.063 -7.902 1.00 96.44 223 SER A C 1
ATOM 1698 O O . SER A 1 223 ? 12.770 0.491 -6.882 1.00 96.44 223 SER A O 1
ATOM 1700 N N . ALA A 1 224 ? 13.711 -1.208 -8.016 1.00 95.44 224 ALA A N 1
ATOM 1701 C CA . ALA A 1 224 ? 13.625 -2.178 -6.929 1.00 95.44 224 ALA A CA 1
ATOM 1702 C C . ALA A 1 224 ? 14.484 -1.779 -5.718 1.00 95.44 224 ALA A C 1
ATOM 1704 O O . ALA A 1 224 ? 14.002 -1.829 -4.586 1.00 95.44 224 ALA A O 1
ATOM 1705 N N . ALA A 1 225 ? 15.734 -1.374 -5.952 1.00 96.06 225 ALA A N 1
ATOM 1706 C CA . ALA A 1 225 ? 16.678 -1.011 -4.898 1.00 96.06 225 ALA A CA 1
ATOM 1707 C C . ALA A 1 225 ? 16.365 0.338 -4.234 1.00 96.06 225 ALA A C 1
ATOM 1709 O O . ALA A 1 225 ? 16.550 0.470 -3.027 1.00 96.06 225 ALA A O 1
ATOM 1710 N N . ASP A 1 226 ? 15.875 1.310 -4.996 1.00 95.81 226 ASP A N 1
ATOM 1711 C CA . ASP A 1 226 ? 15.700 2.686 -4.543 1.00 95.81 226 ASP A CA 1
ATOM 1712 C C . ASP A 1 226 ? 14.293 2.914 -3.983 1.00 95.81 226 ASP A C 1
ATOM 1714 O O . ASP A 1 226 ? 14.143 3.428 -2.877 1.00 95.81 226 ASP A O 1
ATOM 1718 N N . TYR A 1 227 ? 13.247 2.517 -4.712 1.00 96.12 227 TYR A N 1
ATOM 1719 C CA . TYR A 1 227 ? 11.872 2.875 -4.351 1.00 96.12 227 TYR A CA 1
ATOM 1720 C C . TYR A 1 227 ? 11.149 1.754 -3.610 1.00 96.12 227 TYR A C 1
ATOM 1722 O O . TYR A 1 227 ? 10.518 1.994 -2.582 1.00 96.12 227 TYR A O 1
ATOM 1730 N N . PHE A 1 228 ? 11.236 0.519 -4.110 1.00 95.69 228 PHE A N 1
ATOM 1731 C CA . PHE A 1 228 ? 10.462 -0.591 -3.544 1.00 95.69 228 PHE A CA 1
ATOM 1732 C C . PHE A 1 228 ? 11.111 -1.209 -2.304 1.00 95.69 228 PHE A C 1
ATOM 1734 O O . PHE A 1 228 ? 10.401 -1.741 -1.455 1.00 95.69 228 PHE A O 1
ATOM 1741 N N . SER A 1 229 ? 12.428 -1.066 -2.128 1.00 95.75 229 SER A N 1
ATOM 1742 C CA . SER A 1 229 ? 13.128 -1.478 -0.902 1.00 95.75 229 SER A CA 1
ATOM 1743 C C . SER A 1 229 ? 12.666 -0.720 0.351 1.00 95.75 229 SER A C 1
ATOM 1745 O O . SER A 1 229 ? 12.832 -1.221 1.462 1.00 95.75 229 SER A O 1
ATOM 1747 N N . LEU A 1 230 ? 12.049 0.458 0.179 1.00 96.12 230 LEU A N 1
ATOM 1748 C CA . LEU A 1 230 ? 11.486 1.262 1.267 1.00 96.12 230 LEU A CA 1
ATOM 1749 C C . LEU A 1 230 ? 10.259 0.609 1.915 1.00 96.12 230 LEU A C 1
ATOM 1751 O O . LEU A 1 230 ? 9.875 0.986 3.021 1.00 96.12 230 LEU A O 1
ATOM 1755 N N . TYR A 1 231 ? 9.624 -0.352 1.243 1.00 96.44 231 TYR A N 1
ATOM 1756 C CA . TYR A 1 231 ? 8.434 -1.034 1.733 1.00 96.44 231 TYR A CA 1
ATOM 1757 C C . TYR A 1 231 ? 8.814 -2.385 2.346 1.00 96.44 231 TYR A C 1
ATOM 1759 O O . TYR A 1 231 ? 9.411 -3.248 1.708 1.00 96.44 231 TYR A O 1
ATOM 1767 N N . HIS A 1 232 ? 8.414 -2.608 3.594 1.00 94.69 232 HIS A N 1
ATOM 1768 C CA . HIS A 1 232 ? 8.790 -3.787 4.379 1.00 94.69 232 HIS A CA 1
ATOM 1769 C C . HIS A 1 232 ? 7.811 -4.965 4.234 1.00 94.69 232 HIS A C 1
ATOM 1771 O O . HIS A 1 232 ? 7.947 -5.970 4.935 1.00 94.69 232 HIS A O 1
ATOM 1777 N N . SER A 1 233 ? 6.812 -4.853 3.351 1.00 91.06 233 SER A N 1
ATOM 1778 C CA . SER A 1 233 ? 5.832 -5.908 3.078 1.00 91.06 233 SER A CA 1
ATOM 1779 C C . SER A 1 233 ? 6.003 -6.467 1.660 1.00 91.06 233 SER A C 1
ATOM 1781 O O . SER A 1 233 ? 5.459 -5.906 0.705 1.00 91.06 233 SER A O 1
ATOM 1783 N N . PRO A 1 234 ? 6.759 -7.569 1.490 1.00 90.06 234 PRO A N 1
ATOM 1784 C CA . PRO A 1 234 ? 7.049 -8.115 0.167 1.00 90.06 234 PRO A CA 1
ATOM 1785 C C . PRO A 1 234 ? 5.815 -8.725 -0.506 1.00 90.06 234 PRO A C 1
ATOM 1787 O O . PRO A 1 234 ? 5.726 -8.706 -1.730 1.00 90.06 234 PRO A O 1
ATOM 1790 N N . ASP A 1 235 ? 4.866 -9.262 0.265 1.00 91.00 235 ASP A N 1
ATOM 1791 C CA . ASP A 1 235 ? 3.646 -9.855 -0.292 1.00 91.00 235 ASP A CA 1
ATOM 1792 C C . ASP A 1 235 ? 2.713 -8.778 -0.851 1.00 91.00 235 ASP A C 1
ATOM 1794 O O . ASP A 1 235 ? 2.275 -8.900 -1.993 1.00 91.00 235 ASP A O 1
ATOM 1798 N N . PHE A 1 236 ? 2.519 -7.680 -0.107 1.00 92.50 236 PHE A N 1
ATOM 1799 C CA . PHE A 1 236 ? 1.785 -6.505 -0.585 1.00 92.50 236 PHE A CA 1
ATOM 1800 C C . PHE A 1 236 ? 2.404 -5.952 -1.875 1.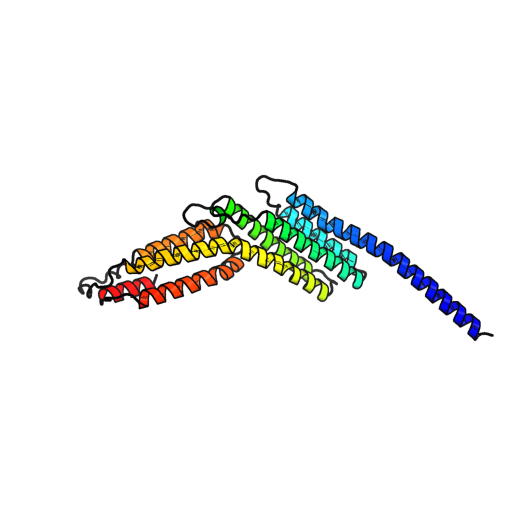00 92.50 236 PHE A C 1
ATOM 1802 O O . PHE A 1 236 ? 1.721 -5.816 -2.885 1.00 92.50 236 PHE A O 1
ATOM 1809 N N . LEU A 1 237 ? 3.722 -5.717 -1.887 1.00 94.25 237 LEU A N 1
ATOM 1810 C CA . LEU A 1 237 ? 4.402 -5.221 -3.085 1.00 94.25 237 LEU A CA 1
ATOM 1811 C C . LEU A 1 237 ? 4.281 -6.170 -4.277 1.00 94.25 237 LEU A C 1
ATOM 1813 O O . LEU A 1 237 ? 4.114 -5.713 -5.404 1.00 94.25 237 LEU A O 1
ATOM 1817 N N . ARG A 1 238 ? 4.376 -7.486 -4.056 1.00 93.62 238 ARG A N 1
ATOM 1818 C CA . ARG A 1 238 ? 4.267 -8.479 -5.132 1.00 93.62 238 ARG A CA 1
ATOM 1819 C C . ARG A 1 238 ? 2.890 -8.443 -5.790 1.00 93.62 238 ARG A C 1
ATOM 1821 O O . ARG A 1 238 ? 2.803 -8.633 -7.002 1.00 93.62 238 ARG A O 1
ATOM 1828 N N . GLU A 1 239 ? 1.833 -8.246 -5.007 1.00 94.00 239 GLU A N 1
ATOM 1829 C CA . GLU A 1 239 ? 0.471 -8.115 -5.526 1.00 94.00 239 GLU A CA 1
ATOM 1830 C C . GLU A 1 239 ? 0.325 -6.859 -6.387 1.00 94.00 239 GLU A C 1
ATOM 1832 O O . GLU A 1 239 ? -0.134 -6.961 -7.525 1.00 94.00 239 GLU A O 1
ATOM 1837 N N . GLU A 1 240 ? 0.802 -5.713 -5.903 1.00 94.12 240 GLU A N 1
ATOM 1838 C CA . GLU A 1 240 ? 0.680 -4.440 -6.621 1.00 94.12 240 GLU A CA 1
ATOM 1839 C C . GLU A 1 240 ? 1.585 -4.379 -7.874 1.00 94.12 240 GLU A C 1
ATOM 1841 O O . GLU A 1 240 ? 1.161 -3.954 -8.950 1.00 94.12 240 GLU A O 1
ATOM 1846 N N . LEU A 1 241 ? 2.814 -4.908 -7.803 1.00 94.88 241 LEU A N 1
ATOM 1847 C CA . LEU A 1 241 ? 3.747 -4.956 -8.941 1.00 94.88 241 LEU A CA 1
ATOM 1848 C C . LEU A 1 241 ? 3.354 -5.978 -10.015 1.00 94.88 241 LEU A C 1
ATOM 1850 O O . LEU A 1 241 ? 3.839 -5.893 -11.145 1.00 94.88 241 LEU A O 1
ATOM 1854 N N . ARG A 1 242 ? 2.471 -6.938 -9.710 1.00 95.00 242 ARG A N 1
ATOM 1855 C CA . ARG A 1 242 ? 2.020 -7.940 -10.690 1.00 95.00 242 ARG A CA 1
ATOM 1856 C C . ARG A 1 242 ? 1.382 -7.284 -11.913 1.00 95.00 242 ARG A C 1
ATOM 1858 O O . ARG A 1 242 ? 1.621 -7.738 -13.034 1.00 95.00 242 ARG A O 1
ATOM 1865 N N . ALA A 1 243 ? 0.588 -6.234 -11.709 1.00 91.56 243 ALA A N 1
ATOM 1866 C CA . ALA A 1 243 ? -0.052 -5.507 -12.801 1.00 91.56 243 ALA A CA 1
ATOM 1867 C C . ALA A 1 243 ? 0.990 -4.831 -13.707 1.00 91.56 243 ALA A C 1
ATOM 1869 O O . ALA A 1 243 ? 0.912 -4.959 -14.928 1.00 91.56 243 ALA A O 1
ATOM 1870 N N . VAL A 1 244 ? 2.012 -4.205 -13.111 1.00 93.62 244 VAL A N 1
ATOM 1871 C CA . VAL A 1 244 ? 3.116 -3.568 -13.847 1.00 93.62 244 VAL A CA 1
ATOM 1872 C C . VAL A 1 244 ? 3.913 -4.600 -14.643 1.00 93.62 244 VAL A C 1
ATOM 1874 O O . VAL A 1 244 ? 4.160 -4.409 -15.831 1.00 93.62 244 VAL A O 1
ATOM 1877 N N . ALA A 1 245 ? 4.271 -5.727 -14.023 1.00 94.31 245 ALA A N 1
ATOM 1878 C CA . ALA A 1 245 ? 5.011 -6.796 -14.690 1.00 94.31 245 ALA A CA 1
ATOM 1879 C C . ALA A 1 245 ? 4.229 -7.382 -15.878 1.00 94.31 245 ALA A C 1
ATOM 1881 O O . ALA A 1 245 ? 4.785 -7.564 -16.958 1.00 94.31 245 ALA A O 1
ATOM 1882 N N . THR A 1 246 ? 2.925 -7.618 -15.701 1.00 95.44 246 THR A N 1
ATOM 1883 C CA . THR A 1 246 ? 2.047 -8.112 -16.776 1.00 95.44 246 THR A CA 1
ATOM 1884 C C . THR A 1 246 ? 1.993 -7.114 -17.931 1.00 95.44 246 THR A C 1
ATOM 1886 O O . THR A 1 246 ? 2.193 -7.485 -19.084 1.00 95.44 246 THR A O 1
ATOM 1889 N N . ARG A 1 247 ? 1.809 -5.825 -17.620 1.00 93.81 247 ARG A N 1
ATOM 1890 C CA . ARG A 1 247 ? 1.777 -4.753 -18.617 1.00 93.81 247 ARG A CA 1
ATOM 1891 C C . ARG A 1 247 ? 3.101 -4.616 -19.372 1.00 93.81 247 ARG A C 1
ATOM 1893 O O . ARG A 1 247 ? 3.078 -4.421 -20.584 1.00 93.81 247 ARG A O 1
ATOM 1900 N N . CYS A 1 248 ? 4.231 -4.740 -18.678 1.00 94.38 248 CYS A N 1
ATOM 1901 C CA . CYS A 1 248 ? 5.563 -4.732 -19.281 1.00 94.38 248 CYS A CA 1
ATOM 1902 C C . CYS A 1 248 ? 5.710 -5.855 -20.319 1.00 94.38 248 CYS A C 1
ATOM 1904 O O . CYS A 1 248 ? 6.096 -5.594 -21.458 1.00 94.38 248 CYS A O 1
ATOM 1906 N N . LEU A 1 249 ? 5.320 -7.085 -19.963 1.00 94.94 249 LEU A N 1
ATOM 1907 C CA . LEU A 1 249 ? 5.359 -8.229 -20.878 1.00 94.94 249 LEU A CA 1
ATOM 1908 C C . LEU A 1 249 ? 4.439 -8.029 -22.091 1.00 94.94 249 LEU A C 1
ATOM 1910 O O . LEU A 1 249 ? 4.857 -8.282 -23.221 1.00 94.94 249 LEU A O 1
ATOM 1914 N N . ASP A 1 250 ? 3.219 -7.529 -21.880 1.00 96.38 250 ASP A N 1
ATOM 1915 C CA . ASP A 1 250 ? 2.279 -7.238 -22.968 1.00 96.38 250 ASP A CA 1
ATOM 1916 C C . ASP A 1 250 ? 2.843 -6.200 -23.948 1.00 96.38 250 ASP A C 1
ATOM 1918 O O . ASP A 1 250 ? 2.771 -6.384 -25.166 1.00 96.38 250 ASP A O 1
ATOM 1922 N N . LEU A 1 251 ? 3.418 -5.111 -23.427 1.00 94.94 251 LEU A N 1
ATOM 1923 C CA . LEU A 1 251 ? 4.062 -4.072 -24.230 1.00 94.94 251 LEU A CA 1
ATOM 1924 C C . LEU A 1 251 ? 5.241 -4.641 -25.014 1.00 94.94 251 LEU A C 1
ATOM 1926 O O . LEU A 1 251 ? 5.316 -4.447 -26.227 1.00 94.94 251 LEU A O 1
ATOM 1930 N N . PHE A 1 252 ? 6.116 -5.388 -24.346 1.00 95.62 252 PHE A N 1
ATOM 1931 C CA . PHE A 1 252 ? 7.279 -6.003 -24.965 1.00 95.62 252 PHE A CA 1
ATOM 1932 C C . PHE A 1 252 ? 6.888 -6.918 -26.131 1.00 95.62 252 PHE A C 1
ATOM 1934 O O . PHE A 1 252 ? 7.335 -6.706 -27.258 1.00 95.62 252 PHE A O 1
ATOM 1941 N N . VAL A 1 253 ? 5.985 -7.878 -25.902 1.00 96.31 253 VAL A N 1
ATOM 1942 C CA . VAL A 1 253 ? 5.521 -8.812 -26.942 1.00 96.31 253 VAL A CA 1
ATOM 1943 C C . VAL A 1 253 ? 4.836 -8.066 -28.085 1.00 96.31 253 VAL A C 1
ATOM 1945 O O . VAL A 1 253 ? 5.081 -8.357 -29.261 1.00 96.31 253 VAL A O 1
ATOM 1948 N N . ARG A 1 254 ? 4.000 -7.072 -27.764 1.00 96.69 254 ARG A N 1
ATOM 1949 C CA . ARG A 1 254 ? 3.311 -6.259 -28.767 1.00 96.69 254 ARG A CA 1
ATOM 1950 C C . ARG A 1 254 ? 4.305 -5.511 -29.649 1.00 96.69 254 ARG A C 1
ATOM 1952 O O . ARG A 1 254 ? 4.204 -5.618 -30.869 1.00 96.69 254 ARG A O 1
ATOM 1959 N N . HIS A 1 255 ? 5.256 -4.786 -29.070 1.00 96.19 255 HIS A N 1
ATOM 1960 C CA . HIS A 1 255 ? 6.225 -3.999 -29.833 1.00 96.19 255 HIS A CA 1
ATOM 1961 C C . HIS A 1 255 ? 7.200 -4.883 -30.615 1.00 96.19 255 HIS A C 1
ATOM 1963 O O . HIS A 1 255 ? 7.413 -4.622 -31.799 1.00 96.19 255 HIS A O 1
ATOM 1969 N N . ALA A 1 256 ? 7.663 -5.988 -30.028 1.00 95.12 256 ALA A N 1
ATOM 1970 C CA . ALA A 1 256 ? 8.491 -6.977 -30.711 1.00 95.12 256 ALA A CA 1
ATOM 1971 C C . ALA A 1 256 ? 7.800 -7.553 -31.960 1.00 95.12 256 ALA A C 1
ATOM 1973 O O . ALA A 1 256 ? 8.421 -7.713 -33.012 1.00 95.12 256 ALA A O 1
ATOM 1974 N N . SER A 1 257 ? 6.487 -7.815 -31.892 1.00 95.25 257 SER A N 1
ATOM 1975 C CA . SER A 1 257 ? 5.727 -8.356 -33.030 1.00 95.25 257 SER A CA 1
ATOM 1976 C C . SER A 1 257 ? 5.655 -7.406 -34.239 1.00 95.25 257 SER A C 1
ATOM 1978 O O . SER A 1 257 ? 5.520 -7.862 -35.384 1.00 95.25 257 SER A O 1
ATOM 1980 N N . LEU A 1 258 ? 5.793 -6.097 -33.995 1.00 95.44 258 LEU A N 1
ATOM 1981 C CA . LEU A 1 258 ? 5.683 -5.028 -34.990 1.00 95.44 258 LEU A CA 1
ATOM 1982 C C . LEU A 1 258 ? 7.012 -4.687 -35.683 1.00 95.44 258 LEU A C 1
ATOM 1984 O O . LEU A 1 258 ? 6.992 -3.975 -36.684 1.00 95.44 258 LEU A O 1
ATOM 1988 N N . LEU A 1 259 ? 8.145 -5.212 -35.206 1.00 94.38 259 LEU A N 1
ATOM 1989 C CA . LEU A 1 259 ? 9.471 -4.912 -35.753 1.00 94.38 259 LEU A CA 1
ATOM 1990 C C . LEU A 1 259 ? 9.593 -5.317 -37.224 1.00 94.38 259 LEU A C 1
ATOM 1992 O O . LEU A 1 259 ? 9.481 -6.499 -37.562 1.00 94.38 259 LEU A O 1
ATOM 1996 N N . ARG A 1 260 ? 9.842 -4.354 -38.115 1.00 91.69 260 ARG A N 1
ATOM 1997 C CA . ARG A 1 260 ? 10.087 -4.584 -39.546 1.00 91.69 260 ARG A CA 1
ATOM 1998 C C . ARG A 1 260 ? 11.071 -3.540 -40.100 1.00 91.69 260 ARG A C 1
ATOM 2000 O O . ARG A 1 260 ? 10.938 -2.374 -39.742 1.00 91.69 260 ARG A O 1
ATOM 2007 N N . PRO A 1 261 ? 11.965 -3.916 -41.038 1.00 91.25 261 PRO A N 1
ATOM 2008 C CA . PRO A 1 261 ? 12.233 -5.278 -41.518 1.00 91.25 261 PRO A CA 1
ATOM 2009 C C . PRO A 1 261 ? 12.995 -6.123 -40.478 1.00 91.25 261 PRO A C 1
ATOM 2011 O O . PRO A 1 261 ? 13.758 -5.587 -39.685 1.00 91.25 261 PRO A O 1
ATOM 2014 N N . LEU A 1 262 ? 12.790 -7.447 -40.493 1.00 90.88 262 LEU A N 1
ATOM 2015 C CA . LEU A 1 262 ? 13.380 -8.380 -39.520 1.00 90.88 262 LEU A CA 1
ATOM 2016 C C . LEU A 1 262 ? 14.230 -9.443 -40.233 1.00 90.88 262 LEU A C 1
ATOM 2018 O O . LEU A 1 262 ? 13.688 -10.375 -40.836 1.00 90.88 262 LEU A O 1
ATOM 2022 N N . GLY A 1 263 ? 15.552 -9.283 -40.170 1.00 90.31 263 GLY A N 1
ATOM 2023 C CA . GLY A 1 263 ? 16.541 -10.217 -40.719 1.00 90.31 263 GLY A CA 1
ATOM 2024 C C . GLY A 1 263 ? 16.853 -11.378 -39.768 1.00 90.31 263 GLY A C 1
ATOM 2025 O O . GLY A 1 263 ? 16.439 -11.374 -38.609 1.00 90.31 263 GLY A O 1
ATOM 2026 N N . ASP A 1 264 ? 17.584 -12.395 -40.235 1.00 87.88 264 ASP A N 1
ATOM 2027 C CA . ASP A 1 264 ? 17.917 -13.566 -39.405 1.00 87.88 264 ASP A CA 1
ATOM 2028 C C . ASP A 1 264 ? 18.829 -13.218 -38.217 1.00 87.88 264 ASP A C 1
ATOM 2030 O O . ASP A 1 264 ? 18.650 -13.779 -37.136 1.00 87.88 264 ASP A O 1
ATOM 2034 N N . GLY A 1 265 ? 19.736 -12.246 -38.373 1.00 86.25 265 GLY A N 1
ATOM 2035 C CA . GLY A 1 265 ? 20.519 -11.701 -37.260 1.00 86.25 265 GLY A CA 1
ATOM 2036 C C . GLY A 1 265 ? 19.632 -10.979 -36.241 1.00 86.25 265 GLY A C 1
ATOM 2037 O O . GLY A 1 265 ? 19.741 -11.220 -35.038 1.00 86.25 265 GLY A O 1
ATOM 2038 N N . GLY A 1 266 ? 18.670 -10.184 -36.720 1.00 89.19 266 GLY A N 1
ATOM 2039 C CA . GLY A 1 266 ? 17.655 -9.539 -35.882 1.00 89.19 266 GLY A CA 1
ATOM 2040 C C . GLY A 1 266 ? 16.776 -10.528 -35.109 1.00 89.19 266 GLY A C 1
ATOM 2041 O O . GLY A 1 266 ? 16.499 -10.305 -33.934 1.00 89.19 266 GLY A O 1
ATOM 2042 N N . LYS A 1 267 ? 16.392 -11.662 -35.715 1.00 90.12 267 LYS A N 1
ATOM 2043 C CA . LYS A 1 267 ? 15.659 -12.736 -35.014 1.00 90.12 267 LYS A CA 1
ATOM 2044 C C . LYS A 1 267 ? 16.476 -13.331 -33.870 1.00 90.12 267 LYS A C 1
ATOM 2046 O O . LYS A 1 267 ? 15.923 -13.567 -32.802 1.00 90.12 267 LYS A O 1
ATOM 2051 N N . MET A 1 268 ? 17.774 -13.571 -34.078 1.00 89.25 268 MET A N 1
ATOM 2052 C CA . MET A 1 268 ? 18.653 -14.083 -33.019 1.00 89.25 268 MET A CA 1
ATOM 2053 C C . MET A 1 268 ? 18.848 -13.063 -31.895 1.00 89.25 268 MET A C 1
ATOM 2055 O O . MET A 1 268 ? 18.823 -13.441 -30.727 1.00 89.25 268 MET A O 1
ATOM 2059 N N . LYS A 1 269 ? 18.988 -11.776 -32.238 1.00 89.81 269 LYS A N 1
ATOM 2060 C CA . LYS A 1 269 ? 19.050 -10.675 -31.267 1.00 89.81 269 LYS A CA 1
ATOM 2061 C C . LYS A 1 269 ? 17.775 -10.603 -30.425 1.00 89.81 269 LYS A C 1
ATOM 2063 O O . LYS A 1 269 ? 17.853 -10.616 -29.205 1.00 89.81 269 LYS A O 1
ATOM 2068 N N . LEU A 1 270 ? 16.604 -10.649 -31.065 1.00 91.75 270 LEU A N 1
ATOM 2069 C CA . LEU A 1 270 ? 15.322 -10.665 -30.364 1.00 91.75 270 LEU A CA 1
ATOM 2070 C C . LEU A 1 270 ? 15.169 -11.920 -29.489 1.00 91.75 270 LEU A C 1
ATOM 2072 O O . LEU A 1 270 ? 14.709 -11.827 -28.361 1.00 91.75 270 LEU A O 1
ATOM 2076 N N . ALA A 1 271 ? 15.603 -13.093 -29.957 1.00 91.12 271 ALA A N 1
ATOM 2077 C CA . ALA A 1 271 ? 15.601 -14.303 -29.134 1.00 91.12 271 ALA A CA 1
ATOM 2078 C C . ALA A 1 271 ? 16.494 -14.166 -27.885 1.00 91.12 271 ALA A C 1
ATOM 2080 O O . ALA A 1 271 ? 16.125 -14.666 -26.824 1.00 91.12 271 ALA A O 1
ATOM 2081 N N . ALA A 1 272 ? 17.635 -13.476 -27.996 1.00 90.19 272 ALA A N 1
ATOM 2082 C CA . ALA A 1 272 ? 18.473 -13.147 -26.847 1.00 90.19 272 ALA A CA 1
ATOM 2083 C C . ALA A 1 272 ? 17.776 -12.159 -25.898 1.00 90.19 272 ALA A C 1
ATOM 2085 O O . ALA A 1 272 ? 17.830 -12.369 -24.692 1.00 90.19 272 ALA A O 1
ATOM 2086 N N . ASP A 1 273 ? 17.074 -11.151 -26.424 1.00 92.38 273 ASP A N 1
ATOM 2087 C CA . ASP A 1 273 ? 16.288 -10.196 -25.631 1.00 92.38 273 ASP A CA 1
ATOM 2088 C C . ASP A 1 273 ? 15.157 -10.877 -24.839 1.00 92.38 273 ASP A C 1
ATOM 2090 O O . ASP A 1 273 ? 14.957 -10.565 -23.674 1.00 92.38 273 ASP A O 1
ATOM 2094 N N . PHE A 1 274 ? 14.450 -11.849 -25.430 1.00 91.25 274 PHE A N 1
ATOM 2095 C CA . PHE A 1 274 ? 13.413 -12.638 -24.738 1.00 91.25 274 PHE A CA 1
ATOM 2096 C C . PHE A 1 274 ? 13.962 -13.529 -23.611 1.00 91.25 274 PHE A C 1
ATOM 2098 O O . PHE A 1 274 ? 13.193 -13.981 -22.764 1.00 91.25 274 PHE A O 1
ATOM 2105 N N . ALA A 1 275 ? 15.258 -13.849 -23.634 1.00 89.44 275 ALA A N 1
ATOM 2106 C CA . ALA A 1 275 ? 15.901 -14.686 -22.623 1.00 89.44 275 ALA A CA 1
ATOM 2107 C C . ALA A 1 275 ? 16.392 -13.894 -21.395 1.00 89.44 275 ALA A C 1
ATOM 2109 O O . ALA A 1 275 ? 16.848 -14.509 -20.429 1.00 89.44 275 ALA A O 1
ATOM 2110 N N . GLN A 1 276 ? 16.353 -12.562 -21.466 1.00 83.75 276 GLN A N 1
ATOM 2111 C CA . GLN A 1 276 ? 16.816 -11.613 -20.449 1.00 83.75 276 GLN A CA 1
ATOM 2112 C C . GLN A 1 276 ? 15.688 -11.136 -19.534 1.00 83.75 276 GLN A C 1
ATOM 2114 O O . GLN A 1 276 ? 16.031 -10.713 -18.405 1.00 83.75 276 GLN A O 1
#

Foldseek 3Di:
DVVVVVVVVVVVVVVVVVVVVVVVVVVLVVLLVVLLCLLQVLLVVQQVPDDPQSHGDLVSLVVSLVSLLVQLLVQLVDLVSNVSSLVSLLVSLVSNLVSLLVSQDDDPLCADLPDFRHSNLLSLLVSLQSLVVSLVVNLVSLVPRPSRDPVSSVSNNVSSVSSVVSSLVRCVSNLVNVLVVLLVLLVCVQVDDQLDADDPPPDPDQQDADPSLVVNVVSVVCCCVGRVVSHPDVVSVCVSCVVSVVSSVVSNVVVLVVDPDHHPSSVSNVVSSVVD

Sequence (276 aa):
MSQRSQLSTLMLFGSAETALRRSLVTFQKAYLSRSLSRLFDPVILMFSSGGNEGLPSTDECDNLIKIIESELTVSLVDIKLGQLVTKNVTKTIQMMAVKFEQLLISDEEASQVIGPPTAAQKTNAGAVNLLHQFDRNLRRAIVSLPGLSEDCVAAVIDSLEHIATLMRNSIQPLLTSLTDAVEAIVLTMHDEDFSSPHPPEDGAASAPCSLYIKELQSFMSRSAADYFSLYHSPDFLREELRAVATRCLDLFVRHASLLRPLGDGGKMKLAADFAQ

Organism: Daphnia pulex (NCBI:txid6669)

Secondary structure (DSSP, 8-state):
-HHHHHHHHHHHHHHHHHHHHHHHHHHHHHHHHHHHHHHHHHHHHHTTS--TTSPPPHHHHHHHHHHHHHHHHHHTT-HHHHHHHHHHHHHHHHHHHHHHHHH---SHHHH--SSSPPHHHHHHHHHHHHHHHHHHHHHHHHHT-TT--HHHHHHHHHHTHHHHHHHHHHHHHHHHHHHHHHHHHHHGGGGS---PPPPPSS----PPPPHHHHHHHHHHHHHHHHTGGG-S-HHHHHHHHHHHHHHHHHHHHHHHHH--S--HHHHHHHHHHHT-

Radius of gyration: 30.22 Å; chains: 1; bounding box: 94×36×87 Å